Protein AF-A0A7W3U175-F1 (afdb_monomer)

Sequence (214 aa):
MASLITIIVNHGVSSQPIHSLKTFFISPIPLFQTPIVIISFVIYAIFAYAGVENLGGATNSMKNPLRTFPGGLTIGAILTISSYVLMIVMTGFSVNYNQIIAKLSVNLGNVTYVVFHRLGYMLGVSLGLIHQVNLFLGNLFTRLIALAGMLGSIFVLVYTPIKSFIMGSNLDSWLTRITKLNQHGTPSEVLHNCWTKKPMIVRRFFYVKIFFKI

Radius of gyration: 22.58 Å; Cα contacts (8 Å, |Δi|>4): 152; chains: 1; bounding box: 54×47×57 Å

pLDDT: mean 71.42, std 16.04, range [27.09, 93.0]

Secondary structure (DSSP, 8-state):
-HHHHHHHHTTT--SS---STHHHHS-SSGGGGSHHHHHHHHHHHHHHHTTGGGGGGGGGGSSSHHHHHHHHHHHHHHHHHHHHHHHHHHHHHH--HHHHTSSTT--TTTHHHHHHHHHHHHHHHHTT--HHHHHHHHHHHHH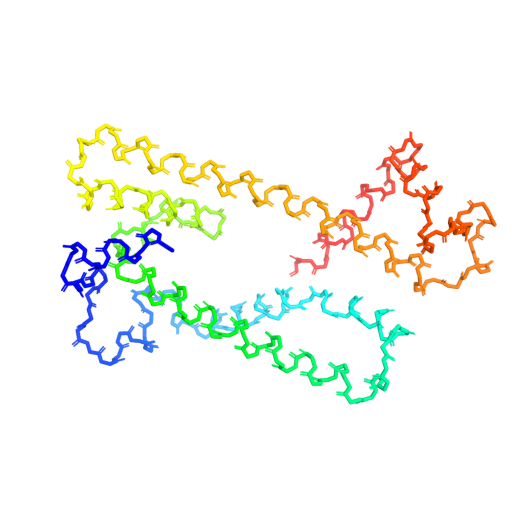HHHHHHHHHHHHHHHHHHHHHHHHHS-GGGS-TTSS---TTS--HHHHHHHHHT-HHHHHHHHHHHHHTT-

Solvent-accessible surface area (backbone atoms only — not comparable to full-atom values): 12195 Å² total; per-residue (Å²): 110,60,42,56,54,32,32,63,61,49,74,66,60,45,52,35,83,79,86,49,79,57,60,80,78,46,71,93,50,73,73,64,71,38,71,70,45,47,53,51,49,52,53,51,54,53,57,72,57,62,68,61,71,68,55,57,74,55,43,84,78,45,81,61,39,91,56,47,49,60,52,51,52,50,53,51,48,53,55,48,54,54,48,50,52,51,50,53,55,42,44,36,38,58,41,33,54,72,85,58,57,67,36,90,91,45,46,94,88,47,40,67,47,54,53,37,22,44,44,27,26,43,34,26,54,55,68,72,49,55,71,69,58,13,53,51,37,6,54,49,42,27,52,54,50,53,50,51,50,54,57,55,47,52,55,54,68,54,50,52,57,54,53,51,51,61,75,70,43,71,66,86,83,46,68,79,78,62,67,52,58,44,100,83,76,41,51,56,62,38,58,52,44,45,70,74,74,38,61,64,56,57,51,50,55,54,49,57,59,53,65,75,71,116

Foldseek 3Di:
DLLVLLCVLVVNAFPADDPDPVPVVDDPAVVCVDPVNVVVVVVVVVVVPPLVVLCVVVLVVDDPSVPCVVVVVVVVVVVVVVVVVVVVVSLRRQDHCVVFQVDPVHDPVCVVLSSQLSSQLSSCVSVVHDNVVSNVRSVVRSVVVVVVVVVVCVCCVPPSVVQCVLVVDDCVVDDVLQNDADPVRHSVSNVVCCVPPPVPVVVVSVVVVVVVVD

Mean predicted aligned error: 13.44 Å

Structure (mmCIF, N/CA/C/O backbone):
data_AF-A0A7W3U175-F1
#
_entry.id   AF-A0A7W3U175-F1
#
loop_
_atom_site.group_PDB
_atom_site.id
_atom_site.type_symbol
_atom_site.label_atom_id
_atom_site.label_alt_id
_atom_site.label_comp_id
_atom_site.label_asym_id
_atom_site.label_entity_id
_atom_site.label_seq_id
_atom_site.pdbx_PDB_ins_code
_atom_site.Cartn_x
_atom_site.Cartn_y
_atom_site.Cartn_z
_atom_site.occupancy
_atom_site.B_iso_or_equiv
_atom_site.auth_seq_id
_atom_site.auth_comp_id
_atom_site.auth_asym_id
_atom_site.auth_atom_id
_atom_site.pdbx_PDB_model_num
ATOM 1 N N . MET A 1 1 ? -4.883 -3.322 -10.423 1.00 58.59 1 MET A N 1
ATOM 2 C CA . MET A 1 1 ? -5.256 -3.668 -11.816 1.00 58.59 1 MET A CA 1
ATOM 3 C C . MET A 1 1 ? -4.161 -3.298 -12.806 1.00 58.59 1 MET A C 1
ATOM 5 O O . MET A 1 1 ? -3.750 -4.174 -13.546 1.00 58.59 1 MET A O 1
ATOM 9 N N . ALA A 1 2 ? -3.621 -2.073 -12.783 1.00 66.25 2 ALA A N 1
ATOM 10 C CA . ALA A 1 2 ? -2.512 -1.701 -13.672 1.00 66.25 2 ALA A CA 1
ATOM 11 C C . ALA A 1 2 ? -1.289 -2.638 -13.569 1.00 66.25 2 ALA A C 1
ATOM 13 O O . ALA A 1 2 ? -0.772 -3.105 -14.575 1.00 66.25 2 ALA A O 1
ATOM 14 N N . SER A 1 3 ? -0.918 -3.008 -12.342 1.00 68.12 3 SER A N 1
ATOM 15 C CA . SER A 1 3 ? 0.132 -3.989 -12.053 1.00 68.12 3 SER A CA 1
ATOM 16 C C . SER A 1 3 ? -0.113 -5.378 -12.654 1.00 68.12 3 SER A C 1
ATOM 18 O O . SER A 1 3 ? 0.834 -6.021 -13.082 1.00 68.12 3 SER A O 1
ATOM 20 N N . LEU A 1 4 ? -1.364 -5.850 -12.721 1.00 69.56 4 LEU A N 1
ATOM 21 C CA . LEU A 1 4 ? -1.704 -7.156 -13.308 1.00 69.56 4 LEU A CA 1
ATOM 22 C C . LEU A 1 4 ? -1.416 -7.180 -14.809 1.00 69.56 4 LEU A C 1
ATOM 24 O O . LEU A 1 4 ? -0.854 -8.146 -15.309 1.00 69.56 4 LEU A O 1
ATOM 28 N N . ILE A 1 5 ? -1.763 -6.098 -15.510 1.00 68.69 5 ILE A N 1
ATOM 29 C CA . ILE A 1 5 ? -1.509 -5.958 -16.948 1.00 68.69 5 ILE A CA 1
ATOM 30 C C . ILE A 1 5 ? 0.002 -5.951 -17.203 1.00 68.69 5 ILE A C 1
ATOM 32 O O . ILE A 1 5 ? 0.486 -6.685 -18.060 1.00 68.69 5 ILE A O 1
ATOM 36 N N . THR A 1 6 ? 0.760 -5.199 -16.401 1.00 67.81 6 THR A N 1
ATOM 37 C CA . THR A 1 6 ? 2.226 -5.169 -16.483 1.00 67.81 6 THR A CA 1
ATOM 38 C C . THR A 1 6 ? 2.855 -6.538 -16.208 1.00 67.81 6 THR A C 1
ATOM 40 O O . THR A 1 6 ? 3.789 -6.921 -16.903 1.00 67.81 6 THR A O 1
ATOM 43 N N . ILE A 1 7 ? 2.328 -7.309 -15.250 1.00 72.94 7 ILE A N 1
ATOM 44 C CA . ILE A 1 7 ? 2.796 -8.673 -14.948 1.00 72.94 7 ILE A CA 1
ATOM 45 C C . ILE A 1 7 ? 2.560 -9.623 -16.128 1.00 72.94 7 ILE A C 1
ATOM 47 O O . ILE A 1 7 ? 3.472 -10.361 -16.495 1.00 72.94 7 ILE A O 1
ATOM 51 N N . ILE A 1 8 ? 1.360 -9.605 -16.717 1.00 70.75 8 ILE A N 1
ATOM 52 C CA . ILE A 1 8 ? 0.995 -10.497 -17.829 1.00 70.75 8 ILE A CA 1
ATOM 53 C C . ILE A 1 8 ? 1.864 -10.204 -19.055 1.00 70.75 8 ILE A C 1
ATOM 55 O O . ILE A 1 8 ? 2.397 -11.129 -19.663 1.00 70.75 8 ILE A O 1
ATOM 59 N N . VAL A 1 9 ? 2.053 -8.924 -19.386 1.00 69.62 9 VAL A N 1
ATOM 60 C CA . VAL A 1 9 ? 2.863 -8.515 -20.542 1.00 69.62 9 VAL A CA 1
ATOM 61 C C . VAL A 1 9 ? 4.352 -8.778 -20.323 1.00 69.62 9 VAL A C 1
ATOM 63 O O . VAL A 1 9 ? 5.033 -9.225 -21.238 1.00 69.62 9 VAL A O 1
ATOM 66 N N . ASN A 1 10 ? 4.870 -8.557 -19.114 1.00 69.94 10 ASN A N 1
ATOM 67 C CA . ASN A 1 10 ? 6.278 -8.823 -18.805 1.00 69.94 10 ASN A CA 1
ATOM 68 C C . ASN A 1 10 ? 6.556 -10.313 -18.523 1.00 69.94 10 ASN A C 1
A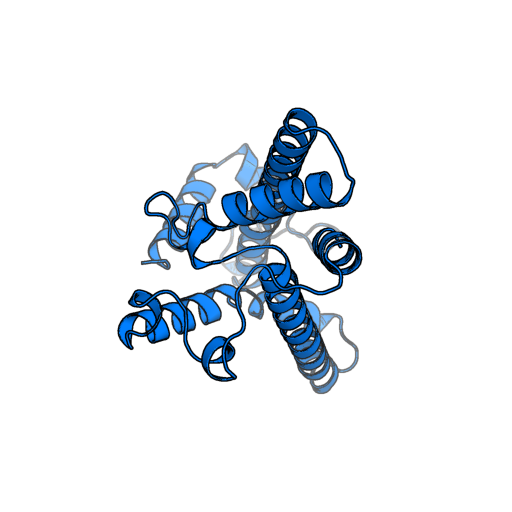TOM 70 O O . ASN A 1 10 ? 7.575 -10.634 -17.914 1.00 69.94 10 ASN A O 1
ATOM 74 N N . HIS A 1 11 ? 5.655 -11.224 -18.918 1.00 67.69 11 HIS A N 1
ATOM 75 C CA . HIS A 1 11 ? 5.767 -12.675 -18.717 1.00 67.69 11 HIS A CA 1
ATOM 76 C C . HIS A 1 11 ? 6.053 -13.093 -17.261 1.00 67.69 11 HIS A C 1
ATOM 78 O O . HIS A 1 11 ? 6.701 -14.105 -17.007 1.00 67.69 11 HIS A O 1
ATOM 84 N N . GLY A 1 12 ? 5.588 -12.310 -16.283 1.00 61.91 12 GLY A N 1
ATOM 85 C CA . GLY A 1 12 ? 5.831 -12.569 -14.863 1.00 61.91 12 GLY A CA 1
ATOM 86 C C . GLY A 1 12 ? 7.230 -12.194 -14.358 1.00 61.91 12 GLY A C 1
ATOM 87 O O . GLY A 1 12 ? 7.556 -12.511 -13.215 1.00 61.91 12 GLY A O 1
ATOM 88 N N . VAL A 1 13 ? 8.060 -11.503 -15.148 1.00 69.62 13 VAL A N 1
ATOM 89 C CA . VAL A 1 13 ? 9.373 -11.028 -14.689 1.00 69.62 13 VAL A CA 1
ATOM 90 C C . VAL A 1 13 ? 9.192 -9.856 -13.723 1.00 69.62 13 VAL A C 1
ATOM 92 O O . VAL A 1 13 ? 8.661 -8.801 -14.075 1.00 69.62 13 VAL A O 1
ATOM 95 N N . SER A 1 14 ? 9.634 -10.044 -12.478 1.00 63.75 14 SER A N 1
ATOM 96 C CA . SER A 1 14 ? 9.565 -9.014 -11.441 1.00 63.75 14 SER A CA 1
ATOM 97 C C . SER A 1 14 ? 10.573 -7.893 -11.698 1.00 63.75 14 SER A C 1
ATOM 99 O O . SER A 1 14 ? 11.770 -8.140 -11.837 1.00 63.75 14 SER A O 1
ATOM 101 N N . SER A 1 15 ? 10.099 -6.643 -11.695 1.00 70.38 15 SER A N 1
ATOM 102 C CA . SER A 1 15 ? 10.959 -5.452 -11.779 1.00 70.38 15 SER A CA 1
ATOM 103 C C . SER A 1 15 ? 11.882 -5.312 -10.565 1.00 70.38 15 SER A C 1
ATOM 105 O O . SER A 1 15 ? 12.981 -4.761 -10.677 1.00 70.38 15 SER A O 1
ATOM 107 N N . GLN A 1 16 ? 11.448 -5.796 -9.397 1.00 69.44 16 GLN A N 1
ATOM 108 C CA . GLN A 1 16 ? 12.310 -5.973 -8.236 1.00 69.44 16 GLN A CA 1
ATOM 109 C C . GLN A 1 16 ? 13.047 -7.318 -8.354 1.00 69.44 16 GLN A C 1
ATOM 111 O O . GLN A 1 16 ? 12.381 -8.354 -8.423 1.00 69.44 16 GLN A O 1
ATOM 116 N N . PRO A 1 17 ? 14.391 -7.343 -8.347 1.00 69.31 17 PRO A N 1
ATOM 117 C CA . PRO A 1 17 ? 15.134 -8.588 -8.479 1.00 69.31 17 PRO A CA 1
ATOM 118 C C . PRO A 1 17 ? 14.967 -9.462 -7.226 1.00 69.31 17 PRO A C 1
ATOM 120 O O . PRO A 1 17 ? 15.315 -9.055 -6.115 1.00 69.31 17 PRO A O 1
ATOM 123 N N . ILE A 1 18 ? 14.425 -10.669 -7.409 1.00 67.12 18 ILE A N 1
ATOM 124 C CA . ILE A 1 18 ? 14.214 -11.662 -6.347 1.00 67.12 18 ILE A CA 1
ATOM 125 C C . ILE A 1 18 ? 15.381 -12.653 -6.403 1.00 67.12 18 ILE A C 1
ATOM 127 O O . ILE A 1 18 ? 15.353 -13.613 -7.166 1.00 67.12 18 ILE A O 1
ATOM 131 N N . HIS A 1 19 ? 16.437 -12.398 -5.628 1.00 65.25 19 HIS A N 1
ATOM 132 C CA . HIS A 1 19 ? 17.640 -13.244 -5.626 1.00 65.25 19 HIS A CA 1
ATOM 133 C C . HIS A 1 19 ? 17.596 -14.364 -4.574 1.00 65.25 19 HIS A C 1
ATOM 135 O O . HIS A 1 19 ? 18.320 -15.348 -4.692 1.00 65.25 19 HIS A O 1
ATOM 141 N N . SER A 1 20 ? 16.802 -14.222 -3.507 1.00 64.75 20 SER A N 1
ATOM 142 C CA . SER A 1 20 ? 16.721 -15.190 -2.400 1.00 64.75 20 SER A CA 1
ATOM 143 C C . SER A 1 20 ? 15.460 -14.977 -1.560 1.00 64.75 20 SER A C 1
ATOM 145 O O . SER A 1 20 ? 14.906 -13.881 -1.551 1.00 64.75 20 SER A O 1
ATOM 147 N N . LEU A 1 21 ? 15.065 -15.968 -0.746 1.00 65.69 21 LEU A N 1
ATOM 148 C CA . LEU A 1 21 ? 13.998 -15.801 0.262 1.00 65.69 21 LEU A CA 1
ATOM 149 C C . LEU A 1 21 ? 14.267 -14.626 1.224 1.00 65.69 21 LEU A C 1
ATOM 151 O O . LEU A 1 21 ? 13.339 -13.995 1.721 1.00 65.69 21 LEU A O 1
ATOM 155 N N . LYS A 1 22 ? 15.542 -14.267 1.418 1.00 65.06 22 LYS A N 1
ATOM 156 C CA . LYS A 1 22 ? 15.965 -13.078 2.171 1.00 65.06 22 LYS A CA 1
ATOM 157 C C . LYS A 1 22 ? 15.412 -11.767 1.605 1.00 65.06 22 LYS A C 1
ATOM 159 O O . LYS A 1 22 ? 15.196 -10.845 2.377 1.00 65.06 22 LYS A O 1
ATOM 164 N N . THR A 1 23 ? 15.121 -11.682 0.307 1.00 66.81 23 THR A N 1
ATOM 165 C CA . THR A 1 23 ? 14.542 -10.485 -0.327 1.00 66.81 23 THR A CA 1
ATOM 166 C C . THR A 1 23 ? 13.137 -10.160 0.198 1.00 66.81 23 THR A C 1
ATOM 168 O O . THR A 1 23 ? 12.712 -9.013 0.114 1.00 66.81 23 THR A O 1
ATOM 171 N N . PHE A 1 24 ? 12.430 -11.134 0.782 1.00 69.38 24 PHE A N 1
ATOM 172 C CA . PHE A 1 24 ? 11.115 -10.914 1.395 1.00 69.38 24 PHE A CA 1
ATOM 173 C C . PHE A 1 24 ? 11.192 -10.448 2.853 1.00 69.38 24 PHE A C 1
ATOM 175 O O . PHE A 1 24 ? 10.264 -9.806 3.334 1.00 69.38 24 PHE A O 1
ATOM 182 N N . PHE A 1 25 ? 12.290 -10.749 3.550 1.00 71.06 25 PHE A N 1
ATOM 183 C CA . PHE A 1 25 ? 12.450 -10.451 4.979 1.00 71.06 25 PHE A CA 1
ATOM 184 C C . PHE A 1 25 ? 13.441 -9.318 5.261 1.00 71.06 25 PHE A C 1
ATOM 186 O O . PHE A 1 25 ? 13.436 -8.754 6.351 1.00 71.06 25 PHE A O 1
ATOM 193 N N . ILE A 1 26 ? 14.289 -8.970 4.292 1.00 70.69 26 ILE A N 1
ATOM 194 C CA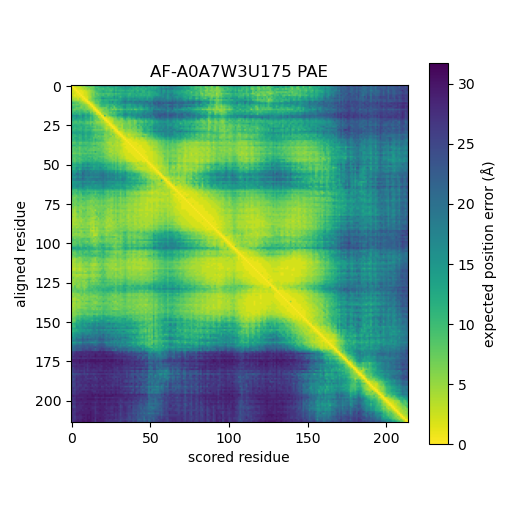 . ILE A 1 26 ? 15.315 -7.940 4.427 1.00 70.69 26 ILE A CA 1
ATOM 195 C C . ILE A 1 26 ? 14.989 -6.803 3.467 1.00 70.69 26 ILE A C 1
ATOM 197 O O . ILE A 1 26 ? 14.976 -6.981 2.248 1.00 70.69 26 ILE A O 1
ATOM 201 N N . SER A 1 27 ? 14.751 -5.617 4.030 1.00 68.75 27 SER A N 1
ATOM 202 C CA . SER A 1 27 ? 14.531 -4.413 3.234 1.00 68.75 27 SER A CA 1
ATOM 203 C C . SER A 1 27 ? 15.775 -4.090 2.392 1.00 68.75 27 SER A C 1
ATOM 205 O O . SER A 1 27 ? 16.880 -4.084 2.944 1.00 68.75 27 SER A O 1
ATOM 207 N N . PRO A 1 28 ? 15.620 -3.754 1.095 1.00 66.94 28 PRO A N 1
ATOM 208 C CA . PRO A 1 28 ? 16.717 -3.283 0.245 1.00 66.94 28 PRO A CA 1
ATOM 209 C C . PRO A 1 28 ? 17.345 -1.968 0.725 1.00 66.94 28 PRO A C 1
ATOM 211 O O . PRO A 1 28 ? 18.455 -1.633 0.324 1.00 66.94 28 PRO A O 1
ATOM 214 N N . ILE A 1 29 ? 16.632 -1.211 1.564 1.00 69.38 29 ILE A N 1
ATOM 215 C CA . ILE A 1 29 ? 17.066 0.092 2.061 1.00 69.38 29 ILE A CA 1
ATOM 216 C C . ILE A 1 29 ? 17.643 -0.091 3.479 1.00 69.38 29 ILE A C 1
ATOM 218 O O . ILE A 1 29 ? 16.875 -0.396 4.400 1.00 69.38 29 ILE A O 1
ATOM 222 N N . PRO A 1 30 ? 18.955 0.148 3.695 1.00 69.81 30 PRO A N 1
ATOM 223 C CA . PRO A 1 30 ? 19.628 -0.099 4.978 1.00 69.81 30 PRO A CA 1
ATOM 224 C C . PRO A 1 30 ? 19.009 0.649 6.165 1.00 69.81 30 PRO A C 1
ATOM 226 O O . PRO A 1 30 ? 18.984 0.143 7.283 1.00 69.81 30 PRO A O 1
ATOM 229 N N . LEU A 1 31 ? 18.447 1.838 5.919 1.00 71.56 31 LEU A N 1
ATOM 230 C CA . LEU A 1 31 ? 17.808 2.669 6.942 1.00 71.56 31 LEU A CA 1
ATOM 231 C C . LEU A 1 31 ? 16.658 1.941 7.667 1.00 71.56 31 LEU A C 1
ATOM 233 O O . LEU A 1 31 ? 16.481 2.106 8.872 1.00 71.56 31 LEU A O 1
ATOM 237 N N . PHE A 1 32 ? 15.920 1.083 6.955 1.00 72.81 32 PHE A N 1
ATOM 238 C CA . PHE A 1 32 ? 14.780 0.336 7.500 1.00 72.81 32 PHE A CA 1
ATOM 239 C C . PHE A 1 32 ? 15.174 -0.929 8.274 1.00 72.81 32 PHE A C 1
ATOM 241 O O . PHE A 1 32 ? 14.299 -1.637 8.761 1.00 72.81 32 PHE A O 1
ATOM 248 N N . GLN A 1 33 ? 16.470 -1.224 8.393 1.00 77.88 33 GLN A N 1
ATOM 249 C CA . GLN A 1 33 ? 16.972 -2.371 9.157 1.00 77.88 33 GLN A CA 1
ATOM 250 C C . GLN A 1 33 ? 17.330 -1.997 10.603 1.00 77.88 33 GLN A C 1
ATOM 252 O O . GLN A 1 33 ? 17.628 -2.866 11.419 1.00 77.88 33 GLN A O 1
ATOM 257 N N . THR A 1 34 ? 17.305 -0.703 10.936 1.00 84.31 34 THR A N 1
ATOM 258 C CA . THR A 1 34 ? 17.635 -0.232 12.281 1.00 84.31 34 THR A CA 1
ATOM 259 C C . THR A 1 34 ? 16.457 -0.446 13.245 1.00 84.31 34 THR A C 1
ATOM 261 O O . THR A 1 34 ? 15.311 -0.157 12.883 1.00 84.31 34 THR A O 1
ATOM 264 N N . PRO A 1 35 ? 16.698 -0.890 14.495 1.00 83.44 35 PRO A N 1
ATOM 265 C CA . PRO A 1 35 ? 15.631 -1.119 15.474 1.00 83.44 35 PRO A CA 1
ATOM 266 C C . PRO A 1 35 ? 14.753 0.114 15.718 1.00 83.44 35 PRO A C 1
ATOM 268 O O . PRO A 1 35 ? 13.539 -0.002 15.865 1.00 83.44 35 PRO A O 1
ATOM 271 N N . ILE A 1 36 ? 15.355 1.308 15.693 1.00 86.25 36 ILE A N 1
ATOM 272 C CA . ILE A 1 36 ? 14.650 2.578 15.893 1.00 86.25 36 ILE A CA 1
ATOM 273 C C . ILE A 1 36 ? 13.609 2.841 14.791 1.00 86.25 36 ILE A C 1
ATOM 275 O O . ILE A 1 36 ? 12.491 3.272 15.080 1.00 86.25 36 ILE A O 1
ATOM 279 N N . VAL A 1 37 ? 13.933 2.529 13.530 1.00 82.56 37 VAL A N 1
ATOM 280 C CA . VAL A 1 37 ? 13.019 2.713 12.393 1.00 82.56 37 VAL A CA 1
ATOM 281 C C . VAL A 1 37 ? 11.921 1.654 12.403 1.00 82.56 37 VAL A C 1
ATOM 283 O O . VAL A 1 37 ? 10.775 1.977 12.102 1.00 82.56 37 VAL A O 1
ATOM 286 N N . ILE A 1 38 ? 12.228 0.421 12.818 1.00 84.00 38 ILE A N 1
ATOM 287 C CA . ILE A 1 38 ? 11.222 -0.638 12.988 1.00 84.00 38 ILE A CA 1
ATOM 288 C C . ILE A 1 38 ? 10.194 -0.231 14.052 1.00 84.00 38 ILE A C 1
ATOM 290 O O . ILE A 1 38 ? 8.993 -0.301 13.799 1.00 84.00 38 ILE A O 1
ATOM 294 N N . ILE A 1 39 ? 10.643 0.266 15.209 1.00 87.62 39 ILE A N 1
ATOM 295 C CA . ILE A 1 39 ? 9.749 0.765 16.267 1.00 87.62 39 ILE A CA 1
ATOM 296 C C . ILE A 1 39 ? 8.910 1.945 15.756 1.00 87.62 39 ILE A C 1
ATOM 298 O O . ILE A 1 39 ? 7.694 1.967 15.940 1.00 87.62 39 ILE A O 1
ATOM 302 N N . SER A 1 40 ? 9.534 2.892 15.051 1.00 84.00 40 SER A N 1
ATOM 303 C CA . SER A 1 40 ? 8.833 4.040 14.458 1.00 84.00 40 SER A CA 1
ATOM 304 C C . SER A 1 40 ? 7.755 3.605 13.458 1.00 84.00 40 SER A C 1
ATOM 306 O O . SER A 1 40 ? 6.663 4.172 13.428 1.00 84.00 40 SER A O 1
ATOM 308 N N . PHE A 1 41 ? 8.030 2.566 12.665 1.00 82.44 41 PHE A N 1
ATOM 309 C CA . PHE A 1 41 ? 7.063 1.986 11.738 1.00 82.44 41 PHE A CA 1
ATOM 310 C C . PHE A 1 41 ? 5.886 1.324 12.464 1.00 82.44 41 PHE A C 1
ATOM 312 O O . PHE A 1 41 ? 4.742 1.516 12.058 1.00 82.44 41 PHE A O 1
ATOM 319 N N . VAL A 1 42 ? 6.134 0.592 13.557 1.00 85.44 42 VAL A N 1
ATOM 320 C CA . VAL A 1 42 ? 5.065 -0.002 14.380 1.00 85.44 42 VAL A CA 1
ATOM 321 C C . VAL A 1 42 ? 4.160 1.083 14.965 1.00 85.44 42 VAL A C 1
ATOM 323 O O . VAL A 1 42 ? 2.940 0.975 14.868 1.00 85.44 42 VAL A O 1
ATOM 326 N N . ILE A 1 43 ? 4.737 2.160 15.504 1.00 86.56 43 ILE A N 1
ATOM 327 C CA . ILE A 1 43 ? 3.976 3.307 16.026 1.00 86.56 43 ILE A CA 1
ATOM 328 C C . ILE A 1 43 ? 3.124 3.935 14.917 1.00 86.56 43 ILE A C 1
ATOM 330 O O . ILE A 1 43 ? 1.928 4.169 15.102 1.00 86.56 43 ILE A O 1
ATOM 334 N N . TYR A 1 44 ? 3.711 4.156 13.738 1.00 80.62 44 TYR A N 1
ATOM 335 C CA . TYR A 1 44 ? 2.980 4.655 12.575 1.00 80.62 44 TYR A CA 1
ATOM 336 C C . TYR A 1 44 ? 1.812 3.736 12.185 1.00 80.62 44 TYR A C 1
ATOM 338 O O . TYR A 1 44 ? 0.708 4.222 11.937 1.00 80.62 44 TYR A O 1
ATOM 346 N N . ALA A 1 45 ? 2.027 2.418 12.171 1.00 80.75 45 ALA A N 1
ATOM 347 C CA . ALA A 1 45 ? 0.986 1.443 11.866 1.00 80.75 45 ALA A CA 1
ATOM 348 C C . ALA A 1 45 ? -0.159 1.497 12.889 1.00 80.75 45 ALA A C 1
ATOM 350 O O . ALA A 1 45 ? -1.318 1.524 12.486 1.00 80.75 45 ALA A O 1
ATOM 351 N N . ILE A 1 46 ? 0.138 1.596 14.189 1.00 83.88 46 ILE A N 1
ATOM 352 C CA . ILE A 1 46 ? -0.879 1.752 15.244 1.00 83.88 46 ILE A CA 1
ATOM 353 C C . ILE A 1 46 ? -1.714 3.016 15.003 1.00 83.88 46 ILE A C 1
ATOM 355 O O . ILE A 1 46 ? -2.943 2.952 15.008 1.00 83.88 46 ILE A O 1
ATOM 359 N N . PHE A 1 47 ? -1.071 4.152 14.717 1.00 80.44 47 PHE A N 1
ATOM 360 C CA . PHE A 1 47 ? -1.781 5.397 14.414 1.00 80.44 47 PHE A CA 1
ATOM 361 C C . PHE A 1 47 ? -2.624 5.327 13.138 1.00 80.44 47 PHE A C 1
ATOM 363 O O . PHE A 1 47 ? -3.636 6.016 13.052 1.00 80.44 47 PHE A O 1
ATOM 370 N N . ALA A 1 48 ? -2.248 4.507 12.155 1.00 77.19 48 ALA A N 1
ATOM 371 C CA . ALA A 1 48 ? -3.063 4.300 10.961 1.00 77.19 48 ALA A CA 1
ATOM 372 C C . ALA A 1 48 ? -4.384 3.567 11.268 1.00 77.19 48 ALA A C 1
ATOM 374 O O . ALA A 1 48 ? -5.368 3.777 10.561 1.00 77.19 48 ALA A O 1
ATOM 375 N N . TYR A 1 49 ? -4.420 2.755 12.331 1.00 76.12 49 TYR A N 1
ATOM 376 C CA . TYR A 1 49 ? -5.640 2.116 12.835 1.00 76.12 49 TYR A CA 1
ATOM 377 C C . TYR A 1 49 ? -6.363 2.945 13.909 1.00 76.12 49 TYR A C 1
ATOM 379 O O . TYR A 1 49 ? -7.470 2.582 14.305 1.00 76.12 49 TYR A O 1
ATOM 387 N N . ALA A 1 50 ? -5.800 4.074 14.352 1.00 71.25 50 ALA A N 1
ATOM 388 C CA . ALA A 1 50 ? -6.509 5.010 15.219 1.00 71.25 50 ALA A CA 1
ATOM 389 C C . ALA A 1 50 ? -7.704 5.611 14.459 1.00 71.25 50 ALA A C 1
ATOM 391 O O . ALA A 1 50 ? -7.561 6.174 13.372 1.00 71.25 50 ALA A O 1
ATOM 392 N N . GLY A 1 51 ? -8.900 5.476 15.014 1.00 69.56 51 GLY A N 1
ATOM 393 C CA . GLY A 1 51 ? -10.164 5.848 14.388 1.00 69.56 51 GLY A CA 1
ATOM 394 C C . GLY A 1 51 ? -11.163 4.695 14.295 1.00 69.56 51 GLY A C 1
ATOM 395 O O . GLY A 1 51 ? -12.352 4.960 14.094 1.00 69.56 51 GLY A O 1
ATOM 396 N N . VAL A 1 52 ? -10.724 3.441 14.470 1.00 75.12 52 VAL A N 1
ATOM 397 C CA . VAL A 1 52 ? -11.630 2.277 14.543 1.00 75.12 52 VAL A CA 1
ATOM 398 C C . VAL A 1 52 ? -12.537 2.329 15.773 1.00 75.12 52 VAL A C 1
ATOM 400 O O . VAL A 1 52 ? -13.620 1.750 15.750 1.00 75.12 52 VAL A O 1
ATOM 403 N N . GLU A 1 53 ? -12.172 3.090 16.808 1.00 73.31 53 GLU A N 1
ATOM 404 C CA . GLU A 1 53 ? -13.019 3.357 17.974 1.00 73.31 53 GLU A CA 1
ATOM 405 C C . GLU A 1 53 ? -14.353 4.019 17.599 1.00 73.31 53 GLU A C 1
ATOM 407 O O . GLU A 1 53 ? -15.377 3.773 18.237 1.00 73.31 53 GLU A O 1
ATOM 412 N N . ASN A 1 54 ? -14.389 4.771 16.494 1.00 68.44 54 ASN A N 1
ATOM 413 C CA . ASN A 1 54 ? -15.608 5.425 16.013 1.00 68.44 54 ASN A CA 1
ATOM 414 C C . ASN A 1 54 ? -16.650 4.420 15.488 1.00 68.44 54 ASN A C 1
ATOM 416 O O . ASN A 1 54 ? -17.823 4.768 15.333 1.00 68.44 54 ASN A O 1
ATOM 420 N N . LEU A 1 55 ? -16.252 3.166 15.241 1.00 71.38 55 LEU A N 1
ATOM 421 C CA . LEU A 1 55 ? -17.163 2.079 14.878 1.00 71.38 55 LEU A CA 1
ATOM 422 C C . LEU A 1 55 ? -17.995 1.599 16.076 1.00 71.38 55 LEU A C 1
ATOM 424 O O . LEU A 1 55 ? -19.051 1.001 15.875 1.00 71.38 55 LEU A O 1
ATOM 428 N N . GLY A 1 56 ? -17.581 1.908 17.312 1.00 69.12 56 GLY A N 1
ATOM 429 C CA . GLY A 1 56 ? -18.321 1.565 18.527 1.00 69.12 56 GLY A CA 1
ATOM 430 C C . GLY A 1 56 ? -19.736 2.151 18.544 1.00 69.12 56 GLY A C 1
ATOM 431 O O . GLY A 1 56 ? -20.677 1.467 18.933 1.00 69.12 56 GLY A O 1
ATOM 432 N N . GLY A 1 57 ? -19.936 3.361 18.011 1.00 66.56 57 GLY A N 1
ATOM 433 C CA . GLY A 1 57 ? -21.264 3.983 17.916 1.00 66.56 57 GLY A CA 1
ATOM 434 C C . GLY A 1 57 ? -22.233 3.264 16.966 1.00 66.56 57 GLY A C 1
ATOM 435 O O . GLY A 1 57 ? -23.445 3.405 17.103 1.00 66.56 57 GLY A O 1
ATOM 436 N N . ALA A 1 58 ? -21.720 2.461 16.025 1.00 67.94 58 ALA A N 1
ATOM 437 C CA . ALA A 1 58 ? -22.541 1.659 15.118 1.00 67.94 58 ALA A CA 1
ATOM 438 C C . ALA A 1 58 ? -23.060 0.364 15.771 1.00 67.94 58 ALA A C 1
ATOM 440 O O . ALA A 1 58 ? -23.971 -0.265 15.232 1.00 67.94 58 ALA A O 1
ATOM 441 N N . THR A 1 59 ? -22.527 -0.031 16.936 1.00 74.94 59 THR A N 1
ATOM 442 C CA . THR A 1 59 ? -22.975 -1.238 17.658 1.00 74.94 59 THR A CA 1
ATOM 443 C C . THR A 1 59 ? -24.423 -1.140 18.135 1.00 74.94 59 THR A C 1
ATOM 445 O O . THR A 1 59 ? -25.115 -2.156 18.162 1.00 74.94 59 THR A O 1
ATOM 448 N N . ASN A 1 60 ? -24.913 0.078 18.399 1.00 70.44 60 ASN A N 1
ATOM 449 C CA . ASN A 1 60 ? -26.296 0.353 18.803 1.00 70.44 60 ASN A CA 1
ATOM 450 C C . ASN A 1 60 ? -27.340 -0.082 17.760 1.00 70.44 60 ASN A C 1
ATOM 452 O O . ASN A 1 60 ? -28.507 -0.250 18.095 1.00 70.44 60 ASN A O 1
ATOM 456 N N . SER A 1 61 ? -26.938 -0.269 16.499 1.00 75.25 61 SER A N 1
ATOM 457 C CA . SER A 1 61 ? -27.823 -0.691 15.406 1.00 75.25 61 SER A CA 1
ATOM 458 C C . SER A 1 61 ? -27.609 -2.151 14.980 1.00 75.25 61 SER A C 1
ATOM 460 O O . SER A 1 61 ? -28.208 -2.596 14.003 1.00 75.25 61 SER A O 1
ATOM 462 N N . MET A 1 62 ? -26.754 -2.912 15.676 1.00 83.00 62 MET A N 1
ATOM 463 C CA . MET A 1 62 ? -26.422 -4.295 15.318 1.00 83.00 62 MET A CA 1
ATOM 464 C C . MET A 1 62 ? -27.310 -5.312 16.040 1.00 83.00 62 MET A C 1
ATOM 466 O O . MET A 1 62 ? -27.581 -5.204 17.233 1.00 83.00 62 MET A O 1
ATOM 470 N N . LYS A 1 63 ? -27.677 -6.390 15.340 1.00 75.25 63 LYS A N 1
ATOM 471 C CA . LYS A 1 63 ? -28.272 -7.577 15.967 1.00 75.25 63 LYS A CA 1
ATOM 472 C C . LYS A 1 63 ? -27.166 -8.355 16.695 1.00 75.25 63 LYS A C 1
ATOM 474 O O . LYS A 1 63 ? -26.213 -8.799 16.056 1.00 75.25 63 LYS A O 1
ATOM 479 N N . ASN A 1 64 ? -27.286 -8.520 18.016 1.00 84.62 64 ASN A N 1
ATOM 480 C CA . ASN A 1 64 ? -26.306 -9.186 18.894 1.00 84.62 64 ASN A CA 1
ATOM 481 C C . ASN A 1 64 ? -24.881 -8.586 18.826 1.00 84.62 64 ASN A C 1
ATOM 483 O O . ASN A 1 64 ? -23.948 -9.251 18.361 1.00 84.62 64 ASN A O 1
ATOM 487 N N . PRO A 1 65 ? -24.679 -7.349 19.318 1.00 81.62 65 PRO A N 1
ATOM 488 C CA . PRO A 1 65 ? -23.409 -6.629 19.196 1.00 81.62 65 PRO A CA 1
ATOM 489 C C . PRO A 1 65 ? -22.220 -7.382 19.810 1.00 81.62 65 PRO A C 1
ATOM 491 O O . PRO A 1 65 ? -21.142 -7.369 19.227 1.00 81.62 65 PRO A O 1
ATOM 494 N N . LEU A 1 66 ? -22.424 -8.128 20.905 1.00 81.88 66 LEU A N 1
ATOM 495 C CA . LEU A 1 66 ? -21.369 -8.900 21.583 1.00 81.88 66 LEU A CA 1
ATOM 496 C C . LEU A 1 66 ? -20.673 -9.940 20.689 1.00 81.88 66 LEU A C 1
ATOM 498 O O . LEU A 1 66 ? -19.516 -10.267 20.929 1.00 81.88 66 LEU A O 1
ATOM 502 N N . ARG A 1 67 ? -21.355 -10.462 19.662 1.00 85.38 67 ARG A N 1
ATOM 503 C CA . ARG A 1 67 ? -20.788 -11.454 18.732 1.00 85.38 67 ARG A CA 1
ATOM 504 C C . ARG A 1 67 ? -20.526 -10.861 17.351 1.00 85.38 67 ARG A C 1
ATOM 506 O O . ARG A 1 67 ? -19.496 -11.143 16.744 1.00 85.38 67 ARG A O 1
ATOM 513 N N . THR A 1 68 ? -21.444 -10.030 16.864 1.00 86.25 68 THR A N 1
ATOM 514 C CA . THR A 1 68 ? -21.393 -9.468 15.508 1.00 86.25 68 THR A CA 1
ATOM 515 C C . THR A 1 68 ? -20.300 -8.411 15.365 1.00 86.25 68 THR A C 1
ATOM 517 O O . THR A 1 68 ? -19.629 -8.369 14.338 1.00 86.25 68 THR A O 1
ATOM 520 N N . PHE A 1 69 ? -20.066 -7.598 16.399 1.00 85.50 69 PHE A N 1
ATOM 521 C CA . PHE A 1 69 ? -19.037 -6.561 16.370 1.00 85.50 69 PHE A CA 1
ATOM 522 C C . PHE A 1 69 ? -17.610 -7.132 16.300 1.00 85.50 69 PHE A C 1
ATOM 524 O O . PHE A 1 69 ? -16.918 -6.831 15.324 1.00 85.50 69 PHE A O 1
ATOM 531 N N . PRO A 1 70 ? -17.157 -8.000 17.235 1.00 85.12 70 PRO A N 1
ATOM 532 C CA . PRO A 1 70 ? -15.819 -8.582 17.139 1.00 85.12 70 PRO A CA 1
ATOM 533 C C . PRO A 1 70 ? -15.658 -9.449 15.885 1.00 85.12 70 PRO A C 1
ATOM 535 O O . PRO A 1 70 ? -14.632 -9.352 15.219 1.00 85.12 70 PRO A O 1
ATOM 538 N N . GLY A 1 71 ? -16.681 -10.221 15.494 1.00 86.44 71 GLY A N 1
ATOM 539 C CA . GLY A 1 71 ? -16.636 -11.020 14.265 1.00 86.44 71 GLY A CA 1
ATOM 540 C C . GLY A 1 71 ? -16.457 -10.169 13.002 1.00 86.44 71 GLY A C 1
ATOM 541 O O . GLY A 1 71 ? -15.626 -10.489 12.153 1.00 86.44 71 GLY A O 1
ATOM 542 N N . GLY A 1 72 ? -17.181 -9.050 12.899 1.00 86.31 72 GLY A N 1
ATOM 543 C CA . GLY A 1 72 ? -17.039 -8.101 11.794 1.00 86.31 72 GLY A CA 1
ATOM 544 C C . GLY A 1 72 ? -15.658 -7.444 11.750 1.00 86.31 72 GLY A C 1
ATOM 545 O O . GLY A 1 72 ? -15.063 -7.348 10.676 1.00 86.31 72 GLY A O 1
ATOM 546 N N . LEU A 1 73 ? -15.113 -7.061 12.909 1.00 87.56 73 LEU A N 1
ATOM 547 C CA . LEU A 1 73 ? -13.754 -6.520 13.010 1.00 87.56 73 LEU A CA 1
ATOM 548 C C . LEU A 1 73 ? -12.699 -7.539 12.565 1.00 87.56 73 LEU A C 1
ATOM 550 O O . LEU A 1 73 ? -11.802 -7.182 11.805 1.00 87.56 73 LEU A O 1
ATOM 554 N N . THR A 1 74 ? -12.816 -8.805 12.974 1.00 87.75 74 THR A N 1
ATOM 555 C CA . THR A 1 74 ? -11.886 -9.867 12.560 1.00 87.75 74 THR A CA 1
ATOM 556 C C . THR A 1 74 ? -11.925 -10.100 11.051 1.00 87.75 74 THR A C 1
ATOM 558 O O . THR A 1 74 ? -10.874 -10.140 10.414 1.00 87.75 74 THR A O 1
ATOM 561 N N . ILE A 1 75 ? -13.117 -10.204 10.454 1.00 89.62 75 ILE A N 1
ATOM 562 C CA . ILE A 1 75 ? -13.262 -10.379 9.000 1.00 89.62 75 ILE A CA 1
ATOM 563 C C . ILE A 1 75 ? -12.675 -9.170 8.258 1.00 89.62 75 ILE A C 1
ATOM 565 O O . ILE A 1 75 ? -11.909 -9.338 7.308 1.00 89.62 75 ILE A O 1
ATOM 569 N N . GLY A 1 76 ? -12.978 -7.954 8.724 1.00 87.94 76 GLY A N 1
ATOM 570 C CA . GLY A 1 76 ? -12.429 -6.721 8.164 1.00 87.94 76 GLY A CA 1
ATOM 571 C C . GLY A 1 76 ? -10.902 -6.667 8.245 1.00 87.94 76 GLY A C 1
ATOM 572 O O . GLY A 1 76 ? -10.247 -6.316 7.261 1.00 87.94 76 GLY A O 1
ATOM 573 N N . ALA A 1 77 ? -10.320 -7.079 9.373 1.00 87.81 77 ALA A N 1
ATOM 574 C CA . ALA A 1 77 ? -8.874 -7.155 9.551 1.00 87.81 77 ALA A CA 1
ATOM 575 C C . ALA A 1 77 ? -8.234 -8.154 8.575 1.00 87.81 77 ALA A C 1
ATOM 577 O O . ALA A 1 77 ? -7.275 -7.804 7.888 1.00 87.81 77 ALA A O 1
ATOM 578 N N . ILE A 1 78 ? -8.792 -9.362 8.442 1.00 91.94 78 ILE A N 1
ATOM 579 C CA . ILE A 1 78 ? -8.286 -10.398 7.525 1.00 91.94 78 ILE A CA 1
ATOM 580 C C . ILE A 1 78 ? -8.327 -9.916 6.070 1.00 91.94 78 ILE A C 1
ATOM 582 O O . ILE A 1 78 ? -7.338 -10.049 5.344 1.00 91.94 78 ILE A O 1
ATOM 586 N N . LEU A 1 79 ? -9.444 -9.323 5.640 1.00 92.12 79 LEU A N 1
ATOM 587 C CA . LEU A 1 79 ? -9.583 -8.772 4.289 1.00 92.12 79 LEU A CA 1
ATOM 588 C C . LEU A 1 79 ? -8.588 -7.634 4.033 1.00 92.12 79 LEU A C 1
ATOM 590 O O . LEU A 1 79 ? -7.986 -7.566 2.959 1.00 92.12 79 LEU A O 1
ATOM 594 N N . THR A 1 80 ? -8.373 -6.773 5.027 1.00 87.25 80 THR A N 1
ATOM 595 C CA . THR A 1 80 ? -7.424 -5.659 4.938 1.00 87.25 80 THR A CA 1
ATOM 596 C C . THR A 1 80 ? -5.991 -6.170 4.809 1.00 87.25 80 THR A C 1
ATOM 598 O O . THR A 1 80 ? -5.290 -5.780 3.877 1.00 87.25 80 THR A O 1
ATOM 601 N N . ILE A 1 81 ? -5.569 -7.101 5.672 1.00 88.38 81 ILE A N 1
ATOM 602 C CA . ILE A 1 81 ? -4.232 -7.716 5.626 1.00 88.38 81 ILE A CA 1
ATOM 603 C C . ILE A 1 81 ? -4.002 -8.396 4.273 1.00 88.38 81 ILE A C 1
ATOM 605 O O . ILE A 1 81 ? -2.985 -8.152 3.624 1.00 88.38 81 ILE A O 1
ATOM 609 N N . SER A 1 82 ? -4.971 -9.188 3.808 1.00 88.50 82 SER A N 1
ATOM 610 C CA . SER A 1 82 ? -4.886 -9.892 2.522 1.00 88.50 82 SER A CA 1
ATOM 611 C C . SER A 1 82 ? -4.729 -8.916 1.351 1.00 88.50 82 SER A C 1
ATOM 613 O O . SER A 1 82 ? -3.894 -9.118 0.469 1.00 88.50 82 SER A O 1
ATOM 615 N N . SER A 1 83 ? -5.484 -7.814 1.375 1.00 88.56 83 SER A N 1
ATOM 616 C CA . SER A 1 83 ? -5.411 -6.760 0.358 1.00 88.56 83 SER A CA 1
ATOM 617 C C . SER A 1 83 ? -4.064 -6.033 0.374 1.00 88.56 83 SER A C 1
ATOM 619 O O . SER A 1 83 ? -3.501 -5.770 -0.689 1.00 88.56 83 SER A O 1
ATOM 621 N N . TYR A 1 84 ? -3.510 -5.748 1.558 1.00 86.00 84 TYR A N 1
ATOM 622 C CA . TYR A 1 84 ? -2.182 -5.141 1.696 1.00 86.00 84 TYR A CA 1
ATOM 623 C C . TYR A 1 84 ? -1.078 -6.043 1.148 1.00 86.00 84 TYR A C 1
ATOM 625 O O . TYR A 1 84 ? -0.235 -5.573 0.385 1.00 86.00 84 TYR A O 1
ATOM 633 N N . VAL A 1 85 ? -1.098 -7.335 1.487 1.00 86.12 85 VAL A N 1
ATOM 634 C CA . VAL A 1 85 ? -0.124 -8.310 0.973 1.00 86.12 85 VAL A CA 1
ATOM 635 C C . VAL A 1 85 ? -0.191 -8.371 -0.552 1.00 86.12 85 VAL A C 1
ATOM 637 O O . VAL A 1 85 ? 0.835 -8.236 -1.220 1.00 86.12 85 VAL A O 1
ATOM 640 N N . LEU A 1 86 ? -1.399 -8.487 -1.113 1.00 86.06 86 LEU A N 1
ATOM 641 C CA . LEU A 1 86 ? -1.599 -8.510 -2.560 1.00 86.06 86 LEU A CA 1
ATOM 642 C C . LEU A 1 86 ? -1.069 -7.232 -3.225 1.00 86.06 86 LEU A C 1
ATOM 644 O O . LEU A 1 86 ? -0.378 -7.301 -4.239 1.00 86.06 86 LEU A O 1
ATOM 648 N N . MET A 1 87 ? -1.349 -6.067 -2.636 1.00 83.06 87 MET A N 1
ATOM 649 C CA . MET A 1 87 ? -0.883 -4.775 -3.136 1.00 83.06 87 MET A CA 1
ATOM 650 C C . MET A 1 87 ? 0.649 -4.665 -3.130 1.00 83.06 87 MET A C 1
ATOM 652 O O . MET A 1 87 ? 1.226 -4.203 -4.118 1.00 83.06 87 MET A O 1
ATOM 656 N N . ILE A 1 88 ? 1.313 -5.094 -2.052 1.00 82.81 88 ILE A N 1
ATOM 657 C CA . ILE A 1 88 ? 2.780 -5.063 -1.934 1.00 82.81 88 ILE A CA 1
ATOM 658 C C . ILE A 1 88 ? 3.411 -5.958 -3.001 1.00 82.81 88 ILE A C 1
ATOM 660 O O . ILE A 1 88 ? 4.279 -5.502 -3.746 1.00 82.81 88 ILE A O 1
ATOM 664 N N . VAL A 1 89 ? 2.927 -7.197 -3.130 1.00 82.56 89 VAL A N 1
ATOM 665 C CA . VAL A 1 89 ? 3.418 -8.150 -4.135 1.00 82.56 89 VAL A CA 1
ATOM 666 C C . VAL A 1 89 ? 3.241 -7.579 -5.541 1.00 82.56 89 VAL A C 1
ATOM 668 O O . VAL A 1 89 ? 4.204 -7.487 -6.298 1.00 82.56 89 VAL A O 1
ATOM 671 N N . MET A 1 90 ? 2.038 -7.106 -5.873 1.00 81.50 90 MET A N 1
ATOM 672 C CA . MET A 1 90 ? 1.744 -6.503 -7.176 1.00 81.50 90 MET A CA 1
ATOM 673 C C . MET A 1 90 ? 2.636 -5.302 -7.505 1.00 81.50 90 MET A C 1
ATOM 675 O O . MET A 1 90 ? 3.031 -5.117 -8.659 1.00 81.50 90 MET A O 1
ATOM 679 N N . THR A 1 91 ? 2.951 -4.479 -6.506 1.00 79.31 91 THR A N 1
ATOM 680 C CA . THR A 1 91 ? 3.829 -3.318 -6.688 1.00 79.31 91 THR A CA 1
ATOM 681 C C . THR A 1 91 ? 5.273 -3.756 -6.930 1.00 79.31 91 THR A C 1
ATOM 683 O O . THR A 1 91 ? 5.923 -3.195 -7.810 1.00 79.31 91 THR A O 1
ATOM 686 N N . GLY A 1 92 ? 5.750 -4.804 -6.250 1.00 76.88 92 GLY A N 1
ATOM 687 C CA . GLY A 1 92 ? 7.099 -5.350 -6.443 1.00 76.88 92 GLY A CA 1
ATOM 688 C C . GLY A 1 92 ? 7.372 -5.875 -7.855 1.00 76.88 92 GLY A C 1
ATOM 689 O O . GLY A 1 92 ? 8.471 -5.693 -8.377 1.00 76.88 92 GLY A O 1
ATOM 690 N N . PHE A 1 93 ? 6.359 -6.423 -8.533 1.00 75.88 93 PHE A N 1
ATOM 691 C CA . PHE A 1 93 ? 6.501 -6.823 -9.937 1.00 75.88 93 PHE A CA 1
ATOM 692 C C . PHE A 1 93 ? 6.643 -5.636 -10.898 1.00 75.88 93 PHE A C 1
ATOM 694 O O . PHE A 1 93 ? 7.284 -5.760 -11.941 1.00 75.88 93 PHE A O 1
ATOM 701 N N . SER A 1 94 ? 6.065 -4.483 -10.560 1.00 75.75 94 SER A N 1
ATOM 702 C CA . SER A 1 94 ? 5.976 -3.326 -11.464 1.00 75.75 94 SER A CA 1
ATOM 703 C C . SER A 1 94 ? 7.000 -2.224 -11.157 1.00 75.75 94 SER A C 1
ATOM 705 O O . SER A 1 94 ? 7.270 -1.367 -11.998 1.00 75.75 94 SER A O 1
ATOM 707 N N . VAL A 1 95 ? 7.554 -2.201 -9.943 1.00 79.44 95 VAL A N 1
ATOM 708 C CA . VAL A 1 95 ? 8.400 -1.116 -9.433 1.00 79.44 95 VAL A CA 1
ATOM 709 C C . VAL A 1 95 ? 9.663 -1.697 -8.803 1.00 79.44 95 VAL A C 1
ATOM 711 O O . VAL A 1 95 ? 9.601 -2.511 -7.889 1.00 79.44 95 VAL A O 1
ATOM 714 N N . ASN A 1 96 ? 10.823 -1.229 -9.265 1.00 81.94 96 ASN A N 1
ATOM 715 C CA . ASN A 1 96 ? 12.109 -1.523 -8.642 1.00 81.94 96 ASN A CA 1
ATOM 716 C C . ASN A 1 96 ? 12.389 -0.528 -7.503 1.00 81.94 96 ASN A C 1
ATOM 718 O O . ASN A 1 96 ? 12.540 0.673 -7.739 1.00 81.94 96 ASN A O 1
ATOM 722 N N . TYR A 1 97 ? 12.488 -1.024 -6.272 1.00 76.62 97 TYR A N 1
ATOM 723 C CA . TYR A 1 97 ? 12.655 -0.206 -5.071 1.00 76.62 97 TYR A CA 1
ATOM 724 C C . TYR A 1 97 ? 13.993 0.546 -5.058 1.00 76.62 97 TYR A C 1
ATOM 726 O O . TYR A 1 97 ? 14.021 1.725 -4.711 1.00 76.62 97 TYR A O 1
ATOM 734 N N . ASN A 1 98 ? 15.083 -0.079 -5.508 1.00 74.88 98 ASN A N 1
ATOM 735 C CA . ASN A 1 98 ? 16.412 0.543 -5.512 1.00 74.88 98 ASN A CA 1
ATOM 736 C C . ASN A 1 98 ? 16.517 1.677 -6.537 1.00 74.88 98 ASN A C 1
ATOM 738 O O . ASN A 1 98 ? 17.099 2.722 -6.268 1.00 74.88 98 ASN A O 1
ATOM 742 N N . GLN A 1 99 ? 15.927 1.501 -7.717 1.00 76.25 99 GLN A N 1
ATOM 743 C CA . GLN A 1 99 ? 16.027 2.494 -8.790 1.00 76.25 99 GLN A CA 1
ATOM 744 C C . GLN A 1 99 ? 15.026 3.646 -8.655 1.00 76.25 99 GLN A C 1
ATOM 746 O O . GLN A 1 99 ? 15.171 4.677 -9.320 1.00 76.25 99 GLN A O 1
ATOM 751 N N . ILE A 1 100 ? 13.974 3.464 -7.856 1.00 79.69 100 ILE A N 1
ATOM 752 C CA . ILE A 1 100 ? 12.834 4.385 -7.821 1.00 79.69 100 ILE A CA 1
ATOM 753 C C . ILE A 1 100 ? 12.653 4.977 -6.433 1.00 79.69 100 ILE A C 1
ATOM 755 O O . ILE A 1 100 ? 12.573 6.194 -6.323 1.00 79.69 100 ILE A O 1
ATOM 759 N N . ILE A 1 101 ? 12.613 4.145 -5.392 1.00 74.75 101 ILE A N 1
ATOM 760 C CA . ILE A 1 101 ? 12.284 4.566 -4.025 1.00 74.75 101 ILE A CA 1
ATOM 761 C C . ILE A 1 101 ? 13.542 4.935 -3.232 1.00 74.75 101 ILE A C 1
ATOM 763 O O . ILE A 1 101 ? 13.494 5.862 -2.436 1.00 74.75 101 ILE A O 1
ATOM 767 N N . ALA A 1 102 ? 14.686 4.292 -3.483 1.00 72.50 102 ALA A N 1
ATOM 768 C CA . ALA A 1 102 ? 15.948 4.618 -2.808 1.00 72.50 102 ALA A CA 1
ATOM 769 C C . ALA A 1 102 ? 16.632 5.901 -3.337 1.00 72.50 102 ALA A C 1
ATOM 771 O O . ALA A 1 102 ? 17.755 6.218 -2.947 1.00 72.50 102 ALA A O 1
ATOM 772 N N . LYS A 1 103 ? 15.976 6.655 -4.229 1.00 76.75 103 LYS A N 1
ATOM 773 C CA . LYS A 1 103 ? 16.469 7.952 -4.705 1.00 76.75 103 LYS A CA 1
ATOM 774 C C . LYS A 1 103 ? 16.323 9.010 -3.611 1.00 76.75 103 LYS A C 1
ATOM 776 O O . LYS A 1 103 ? 15.267 9.127 -3.004 1.00 76.75 103 LYS A O 1
ATOM 781 N N . LEU A 1 104 ? 17.343 9.856 -3.451 1.00 66.75 104 LEU A N 1
ATOM 782 C CA . LEU A 1 104 ? 17.375 10.967 -2.481 1.00 66.75 104 LEU A CA 1
ATOM 783 C C . LEU A 1 104 ? 16.197 11.951 -2.604 1.00 66.75 104 LEU A C 1
ATOM 785 O O . LEU A 1 104 ? 15.847 12.617 -1.636 1.00 66.75 104 LEU A O 1
ATOM 789 N N . SER A 1 105 ? 15.573 12.049 -3.780 1.00 78.69 105 SER A N 1
ATOM 790 C CA . SER A 1 105 ? 14.403 12.903 -4.012 1.00 78.69 105 SER A CA 1
ATOM 791 C C . SER A 1 105 ? 13.086 12.321 -3.479 1.00 78.69 105 SER A C 1
ATOM 793 O O . SER A 1 105 ? 12.055 12.996 -3.543 1.00 78.69 105 SER A O 1
ATOM 795 N N . VAL A 1 106 ? 13.093 11.084 -2.974 1.00 80.38 106 VAL A N 1
ATOM 796 C CA . VAL A 1 106 ? 11.903 10.377 -2.495 1.00 80.38 106 VAL A CA 1
ATOM 797 C C . VAL A 1 106 ? 11.886 10.336 -0.969 1.00 80.38 106 VAL A C 1
ATOM 799 O O . VAL A 1 106 ? 12.850 9.939 -0.324 1.00 80.38 106 VAL A O 1
ATOM 802 N N . ASN A 1 107 ? 10.764 10.749 -0.387 1.00 82.44 107 ASN A N 1
ATOM 803 C CA . ASN A 1 107 ? 10.509 10.774 1.047 1.00 82.44 107 ASN A CA 1
ATOM 804 C C . ASN A 1 107 ? 9.095 10.253 1.357 1.00 82.44 107 ASN A C 1
ATOM 806 O O . ASN A 1 107 ? 8.300 9.973 0.458 1.00 82.44 107 ASN A O 1
ATOM 810 N N . LEU A 1 108 ? 8.752 10.151 2.643 1.00 74.06 108 LEU A N 1
ATOM 811 C CA . LEU A 1 108 ? 7.465 9.603 3.088 1.00 74.06 108 LEU A CA 1
ATOM 812 C C . LEU A 1 108 ? 6.244 10.405 2.589 1.00 74.06 108 LEU A C 1
ATOM 814 O O . LEU A 1 108 ? 5.151 9.858 2.490 1.00 74.06 108 LEU A O 1
ATOM 818 N N . GLY A 1 109 ? 6.424 11.686 2.255 1.00 77.81 109 GLY A N 1
ATOM 819 C CA . GLY A 1 109 ? 5.362 12.557 1.752 1.00 77.81 109 GLY A CA 1
ATOM 820 C C . GLY A 1 109 ? 5.100 12.426 0.250 1.00 77.81 109 GLY A C 1
ATOM 821 O O . GLY A 1 109 ? 3.978 12.676 -0.188 1.00 77.81 109 GLY A O 1
ATOM 822 N N . ASN A 1 110 ? 6.099 12.031 -0.547 1.00 85.19 110 ASN A N 1
ATOM 823 C CA . ASN A 1 110 ? 5.972 11.954 -2.007 1.00 85.19 110 ASN A CA 1
ATOM 824 C C . ASN A 1 110 ? 6.097 10.536 -2.594 1.00 85.19 110 ASN A C 1
ATOM 826 O O . ASN A 1 110 ? 5.762 10.345 -3.764 1.00 85.19 110 ASN A O 1
ATOM 830 N N . VAL A 1 111 ? 6.513 9.542 -1.800 1.00 83.75 111 VAL A N 1
ATOM 831 C CA . VAL A 1 111 ? 6.724 8.155 -2.250 1.00 83.75 111 VAL A CA 1
ATOM 832 C C . VAL A 1 111 ? 5.501 7.577 -2.959 1.00 83.75 111 VAL A C 1
ATOM 834 O O . VAL A 1 111 ? 5.641 6.968 -4.018 1.00 83.75 111 VAL A O 1
ATOM 837 N N . THR A 1 112 ? 4.297 7.844 -2.449 1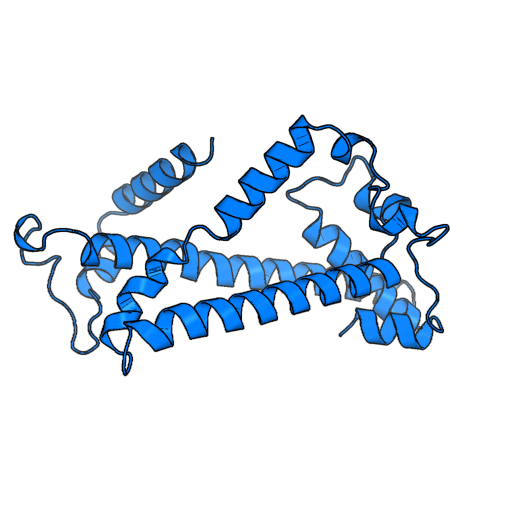.00 84.81 112 THR A N 1
ATOM 838 C CA . THR A 1 112 ? 3.036 7.401 -3.056 1.00 84.81 112 THR A CA 1
ATOM 839 C C . THR A 1 112 ? 2.915 7.897 -4.497 1.00 84.81 112 THR A C 1
ATOM 841 O O . THR A 1 112 ? 2.676 7.112 -5.411 1.00 84.81 112 THR A O 1
ATOM 844 N N . TYR A 1 113 ? 3.162 9.185 -4.735 1.00 87.94 113 TYR A N 1
ATOM 845 C CA . TYR A 1 113 ? 3.072 9.781 -6.068 1.00 87.94 113 TYR A CA 1
ATOM 846 C C . TYR A 1 113 ? 4.123 9.226 -7.027 1.00 87.94 113 TYR A C 1
ATOM 848 O O . TYR A 1 113 ? 3.821 8.963 -8.188 1.00 87.94 113 TYR A O 1
ATOM 856 N N . VAL A 1 114 ? 5.342 8.996 -6.540 1.00 88.38 114 VAL A N 1
ATOM 857 C CA . VAL A 1 114 ? 6.433 8.427 -7.343 1.00 88.38 114 VAL A CA 1
ATOM 858 C C . VAL A 1 114 ? 6.111 6.991 -7.769 1.00 88.38 114 VAL A C 1
ATOM 860 O O . VAL A 1 114 ? 6.303 6.633 -8.934 1.00 88.38 114 VAL A O 1
ATOM 863 N N . VAL A 1 115 ? 5.576 6.180 -6.852 1.00 86.88 115 VAL A N 1
ATOM 864 C CA . VAL A 1 115 ? 5.162 4.798 -7.132 1.00 86.88 115 VAL A CA 1
ATOM 865 C C . VAL A 1 115 ? 4.047 4.771 -8.173 1.00 86.88 115 VAL A C 1
ATOM 867 O O . VAL A 1 115 ? 4.155 4.055 -9.169 1.00 86.88 115 VAL A O 1
ATOM 870 N N . PHE A 1 116 ? 3.007 5.588 -8.006 1.00 88.62 116 PHE A N 1
ATOM 871 C CA . PHE A 1 116 ? 1.885 5.609 -8.944 1.00 88.62 116 PHE A CA 1
ATOM 872 C C . PHE A 1 116 ? 2.234 6.195 -10.310 1.00 88.62 116 PHE A C 1
ATOM 874 O O . PHE A 1 116 ? 1.769 5.667 -11.322 1.00 88.62 116 PHE A O 1
ATOM 881 N N . HIS A 1 117 ? 3.119 7.191 -10.362 1.00 89.75 117 HIS A N 1
ATOM 882 C CA . HIS A 1 117 ? 3.679 7.663 -11.622 1.00 89.75 117 HIS A CA 1
ATOM 883 C C . HIS A 1 117 ? 4.380 6.524 -12.371 1.00 89.75 117 HIS A C 1
ATOM 885 O O . HIS A 1 117 ? 4.165 6.331 -13.569 1.00 89.75 117 HIS A O 1
ATOM 891 N N . ARG A 1 118 ? 5.209 5.731 -11.672 1.00 88.00 118 ARG A N 1
ATOM 892 C CA . ARG A 1 118 ? 5.886 4.590 -12.298 1.00 88.00 118 ARG A CA 1
ATOM 893 C C . ARG A 1 118 ? 4.900 3.532 -12.766 1.00 88.00 118 ARG A C 1
ATOM 895 O O . ARG A 1 118 ? 5.085 3.014 -13.862 1.00 88.00 118 ARG A O 1
ATOM 902 N N . LEU A 1 119 ? 3.887 3.213 -11.965 1.00 86.62 119 LEU A N 1
ATOM 903 C CA . LEU A 1 119 ? 2.868 2.232 -12.335 1.00 86.62 119 LEU A CA 1
ATOM 904 C C . LEU A 1 119 ? 2.145 2.637 -13.625 1.00 86.62 119 LEU A C 1
ATOM 906 O O . LEU A 1 119 ? 2.021 1.814 -14.527 1.00 86.62 119 LEU A O 1
ATOM 910 N N . GLY A 1 120 ? 1.736 3.904 -13.747 1.00 86.88 120 GLY A N 1
ATOM 911 C CA . GLY A 1 120 ? 1.125 4.420 -14.976 1.00 86.88 120 GLY A CA 1
ATOM 912 C C . GLY A 1 120 ? 2.082 4.372 -16.171 1.00 86.88 120 GLY A C 1
ATOM 913 O O . GLY A 1 120 ? 1.702 3.922 -17.249 1.00 86.88 120 GLY A O 1
ATOM 914 N N . TYR A 1 121 ? 3.348 4.746 -15.968 1.00 87.75 121 TYR A N 1
ATOM 915 C CA . TYR A 1 121 ? 4.373 4.658 -17.012 1.00 87.75 121 TYR A CA 1
ATOM 916 C C . TYR A 1 121 ? 4.596 3.214 -17.488 1.00 87.75 121 TYR A C 1
ATOM 918 O O . TYR A 1 121 ? 4.643 2.960 -18.689 1.00 87.75 121 TYR A O 1
ATOM 926 N N . MET A 1 122 ? 4.712 2.263 -16.557 1.00 83.38 122 MET A N 1
ATOM 927 C CA . MET A 1 122 ? 4.936 0.848 -16.864 1.00 83.38 122 MET A CA 1
ATOM 928 C C . MET A 1 122 ? 3.741 0.197 -17.541 1.00 83.38 122 MET A C 1
ATOM 930 O O . MET A 1 122 ? 3.930 -0.621 -18.431 1.00 83.38 122 MET A O 1
ATOM 934 N N . LEU A 1 123 ? 2.522 0.604 -17.194 1.00 85.38 123 LEU A N 1
ATOM 935 C CA . LEU A 1 123 ? 1.337 0.163 -17.915 1.00 85.38 123 LEU A CA 1
ATOM 936 C C . LEU A 1 123 ? 1.380 0.604 -19.383 1.00 85.38 123 LEU A C 1
ATOM 938 O O . LEU A 1 123 ? 1.105 -0.203 -20.262 1.00 85.38 123 LEU A O 1
ATOM 942 N N . GLY A 1 124 ? 1.769 1.850 -19.658 1.00 85.06 124 GLY A N 1
ATOM 943 C CA . GLY A 1 124 ? 1.887 2.338 -21.032 1.00 85.06 124 GLY A CA 1
ATOM 944 C C . GLY A 1 124 ? 2.979 1.618 -21.833 1.00 85.06 124 GLY A C 1
ATOM 945 O O . GLY A 1 124 ? 2.751 1.231 -22.978 1.00 85.06 124 GLY A O 1
ATOM 946 N N . VAL A 1 125 ? 4.127 1.344 -21.198 1.00 85.31 125 VAL A N 1
ATOM 947 C CA . VAL A 1 125 ? 5.199 0.522 -21.788 1.00 85.31 125 VAL A CA 1
ATOM 948 C C . VAL A 1 125 ? 4.696 -0.885 -22.111 1.00 85.31 125 VAL A C 1
ATOM 950 O O . VAL A 1 125 ? 4.920 -1.370 -23.215 1.00 85.31 125 VAL A O 1
ATOM 953 N N . SER A 1 126 ? 3.968 -1.521 -21.190 1.00 82.62 126 SER A N 1
ATOM 954 C CA . SER A 1 126 ? 3.371 -2.842 -21.414 1.00 82.62 126 SER A CA 1
ATOM 955 C C . SER A 1 126 ? 2.308 -2.846 -22.522 1.00 82.62 126 SER A C 1
ATOM 957 O O . SER A 1 126 ? 2.073 -3.868 -23.152 1.00 82.62 126 SER A O 1
ATOM 959 N N . LEU A 1 127 ? 1.670 -1.715 -22.808 1.00 85.12 127 LEU A N 1
ATOM 960 C CA . LEU A 1 127 ? 0.730 -1.592 -23.925 1.00 85.12 127 LEU A CA 1
ATOM 961 C C . LEU A 1 127 ? 1.415 -1.249 -25.262 1.00 85.12 127 LEU A C 1
ATOM 963 O O . LEU A 1 127 ? 0.726 -1.054 -26.259 1.00 85.12 127 LEU A O 1
ATOM 967 N N . GLY A 1 128 ? 2.749 -1.156 -25.302 1.00 85.12 128 GLY A N 1
ATOM 968 C CA . GLY A 1 128 ? 3.500 -0.809 -26.512 1.00 85.12 128 GLY A CA 1
ATOM 969 C C . GLY A 1 128 ? 3.331 0.650 -26.953 1.00 85.12 128 GLY A C 1
ATOM 970 O O . GLY A 1 128 ? 3.563 0.975 -28.116 1.00 85.12 128 GLY A O 1
ATOM 971 N N . LEU A 1 129 ? 2.908 1.539 -26.050 1.00 88.81 129 LEU A N 1
ATOM 972 C CA . LEU A 1 129 ? 2.664 2.945 -26.368 1.00 88.81 129 LEU A CA 1
ATOM 973 C C . LEU A 1 129 ? 3.977 3.740 -26.462 1.00 88.81 129 LEU A C 1
ATOM 975 O O . LEU A 1 129 ? 4.984 3.423 -25.819 1.00 88.81 129 LEU A O 1
ATOM 979 N N . ILE A 1 130 ? 3.951 4.828 -27.237 1.00 92.06 130 ILE A N 1
ATOM 980 C CA . ILE A 1 130 ? 5.091 5.740 -27.387 1.00 92.06 130 ILE A CA 1
ATOM 981 C C . ILE A 1 130 ? 5.454 6.433 -26.064 1.00 92.06 130 ILE A C 1
ATOM 983 O O . ILE A 1 130 ? 4.606 6.690 -25.207 1.00 92.06 130 ILE A O 1
ATOM 987 N N . HIS A 1 131 ? 6.726 6.815 -25.922 1.00 89.25 131 HIS A N 1
ATOM 988 C CA . HIS A 1 131 ? 7.273 7.373 -24.679 1.00 89.25 131 HIS A CA 1
ATOM 989 C C . HIS A 1 131 ? 6.479 8.571 -24.123 1.00 89.25 131 HIS A C 1
ATOM 991 O O . HIS A 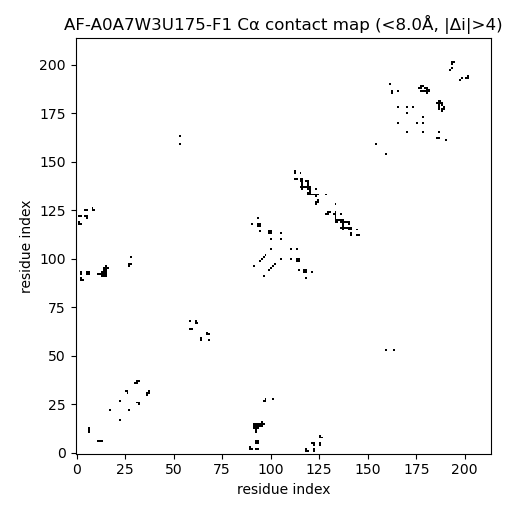1 131 ? 6.237 8.644 -22.919 1.00 89.25 131 HIS A O 1
ATOM 997 N N . GLN A 1 132 ? 6.020 9.479 -24.989 1.00 91.38 132 GLN A N 1
ATOM 998 C CA . GLN A 1 132 ? 5.227 10.643 -24.577 1.00 91.38 132 GLN A CA 1
ATOM 999 C C . GLN A 1 132 ? 3.891 10.248 -23.931 1.00 91.38 132 GLN A C 1
ATOM 1001 O O . GLN A 1 132 ? 3.499 10.824 -22.916 1.00 91.38 132 GLN A O 1
ATOM 1006 N N . VAL A 1 133 ? 3.219 9.230 -24.473 1.00 91.00 133 VAL A N 1
ATOM 1007 C CA . VAL A 1 133 ? 1.950 8.726 -23.930 1.00 91.00 133 VAL A CA 1
ATOM 1008 C C . VAL A 1 133 ? 2.185 8.024 -22.591 1.00 91.00 133 VAL A C 1
ATOM 1010 O O . VAL A 1 133 ? 1.396 8.196 -21.667 1.00 91.00 133 VAL A O 1
ATOM 1013 N N . ASN A 1 134 ? 3.314 7.332 -22.426 1.00 90.38 134 ASN A N 1
ATOM 1014 C CA . ASN A 1 134 ? 3.682 6.692 -21.156 1.00 90.38 134 ASN A CA 1
ATOM 1015 C C . ASN A 1 134 ? 3.918 7.721 -20.042 1.00 90.38 134 ASN A C 1
ATOM 1017 O O . ASN A 1 134 ? 3.473 7.528 -18.910 1.00 90.38 134 ASN A O 1
ATOM 1021 N N . LEU A 1 135 ? 4.585 8.837 -20.357 1.00 91.94 135 LEU A N 1
ATOM 1022 C CA . LEU A 1 135 ? 4.764 9.950 -19.419 1.00 91.94 135 LEU A CA 1
ATOM 1023 C C . LEU A 1 135 ? 3.432 10.614 -19.065 1.00 91.94 135 LEU A C 1
ATOM 1025 O O . LEU A 1 135 ? 3.174 10.909 -17.897 1.00 91.94 135 LEU A O 1
ATOM 1029 N N . PHE A 1 136 ? 2.566 10.825 -20.057 1.00 93.00 136 PHE A N 1
ATOM 1030 C CA . PHE A 1 136 ? 1.224 11.344 -19.818 1.00 93.00 136 PHE A CA 1
ATOM 1031 C C . PHE A 1 136 ? 0.427 10.425 -18.884 1.00 93.00 136 PHE A C 1
ATOM 1033 O O . PHE A 1 136 ? -0.180 10.899 -17.925 1.00 93.00 136 PHE A O 1
ATOM 1040 N N . LEU A 1 137 ? 0.489 9.113 -19.110 1.00 90.31 137 LEU A N 1
ATOM 1041 C CA . LEU A 1 137 ? -0.222 8.120 -18.313 1.00 90.31 137 LEU A CA 1
ATOM 1042 C C . LEU A 1 137 ? 0.296 8.053 -16.871 1.00 90.31 137 LEU A C 1
ATOM 1044 O O . LEU A 1 137 ? -0.499 8.006 -15.934 1.00 90.31 137 LEU A O 1
ATOM 1048 N N . GLY A 1 138 ? 1.616 8.140 -16.676 1.00 90.19 138 GLY A N 1
ATOM 1049 C CA . GLY A 1 138 ? 2.217 8.288 -15.349 1.00 90.19 138 GLY A CA 1
ATOM 1050 C C . GLY A 1 138 ? 1.702 9.530 -14.616 1.00 90.19 138 GLY A C 1
ATOM 1051 O O . GLY A 1 138 ? 1.241 9.439 -13.478 1.00 90.19 138 GLY A O 1
ATOM 1052 N N . ASN A 1 139 ? 1.701 10.687 -15.280 1.00 92.62 139 ASN A N 1
ATOM 1053 C CA . ASN A 1 139 ? 1.183 11.931 -14.708 1.00 92.62 139 ASN A CA 1
ATOM 1054 C C . ASN A 1 139 ? -0.317 11.864 -14.391 1.00 92.62 139 ASN A C 1
ATOM 1056 O O . ASN A 1 139 ? -0.751 12.373 -13.355 1.00 92.62 139 ASN A O 1
ATOM 1060 N N . LEU A 1 140 ? -1.108 11.229 -15.258 1.00 92.56 140 LEU A N 1
ATOM 1061 C CA . LEU A 1 140 ? -2.541 11.038 -15.055 1.00 92.56 140 LEU A CA 1
ATOM 1062 C C . LEU A 1 140 ? -2.810 10.224 -13.784 1.00 92.56 140 LEU A C 1
ATOM 1064 O O . LEU A 1 140 ? -3.602 10.647 -12.944 1.00 92.56 140 LEU A O 1
ATOM 1068 N N . PHE A 1 141 ? -2.107 9.104 -13.602 1.00 89.12 141 PHE A N 1
ATOM 1069 C CA . PHE A 1 141 ? -2.243 8.253 -12.417 1.00 89.12 141 PHE A CA 1
ATOM 1070 C C . PHE A 1 141 ? -1.905 9.009 -11.129 1.00 89.12 141 PHE A C 1
ATOM 1072 O O . PHE A 1 141 ? -2.662 8.950 -10.158 1.00 89.12 141 PHE A O 1
ATOM 1079 N N . THR A 1 142 ? -0.816 9.779 -11.135 1.00 91.12 142 THR A N 1
ATOM 1080 C CA . THR A 1 142 ? -0.434 10.620 -9.995 1.00 91.12 142 THR A CA 1
ATOM 1081 C C . THR A 1 142 ? -1.520 11.631 -9.638 1.00 91.12 142 THR A C 1
ATOM 1083 O O . THR A 1 142 ? -1.862 11.777 -8.465 1.00 91.12 142 THR A O 1
ATOM 1086 N N . ARG A 1 143 ? -2.098 12.310 -10.637 1.00 90.44 143 ARG A N 1
ATOM 1087 C CA . ARG A 1 143 ? -3.152 13.316 -10.425 1.00 90.44 143 ARG A CA 1
ATOM 1088 C C . ARG A 1 143 ? -4.438 12.702 -9.883 1.00 90.44 143 ARG A C 1
ATOM 1090 O O . ARG A 1 143 ? -5.021 13.257 -8.955 1.00 90.44 143 ARG A O 1
ATOM 1097 N N . LEU A 1 144 ? -4.859 11.557 -10.420 1.00 88.50 144 LEU A N 1
ATOM 1098 C CA . LEU A 1 144 ? -6.066 10.864 -9.961 1.00 88.50 144 LEU A CA 1
ATOM 1099 C C . LEU A 1 144 ? -5.959 10.463 -8.488 1.00 88.50 144 LEU A C 1
ATOM 1101 O O . LEU A 1 144 ? -6.911 10.622 -7.729 1.00 88.50 144 LEU A O 1
ATOM 1105 N N . ILE A 1 145 ? -4.787 10.001 -8.064 1.00 87.62 145 ILE A N 1
ATOM 1106 C CA . ILE A 1 145 ? -4.573 9.544 -6.689 1.00 87.62 145 ILE A CA 1
ATOM 1107 C C . ILE A 1 145 ? -4.390 10.706 -5.725 1.00 87.62 145 ILE A C 1
ATOM 1109 O O . ILE A 1 145 ? -4.909 10.648 -4.611 1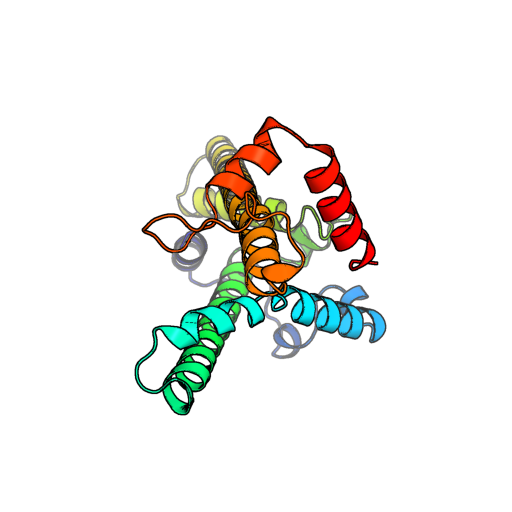.00 87.62 145 ILE A O 1
ATOM 1113 N N . ALA A 1 146 ? -3.738 11.787 -6.156 1.00 85.50 146 ALA A N 1
ATOM 1114 C CA . ALA A 1 146 ? -3.711 13.028 -5.390 1.00 85.50 146 ALA A CA 1
ATOM 1115 C C . ALA A 1 146 ? -5.134 13.549 -5.127 1.00 85.50 146 ALA A C 1
ATOM 1117 O O . ALA A 1 146 ? -5.474 13.884 -3.993 1.00 85.50 146 ALA A O 1
ATOM 1118 N N . LEU A 1 147 ? -5.991 13.540 -6.153 1.00 85.62 147 LEU A N 1
ATOM 1119 C CA . LEU A 1 147 ? -7.374 13.995 -6.042 1.00 85.62 147 LEU A CA 1
ATOM 1120 C C . LEU A 1 147 ? -8.219 13.073 -5.150 1.00 85.62 147 LEU A C 1
ATOM 1122 O O . LEU A 1 147 ? -8.913 13.554 -4.254 1.00 85.62 147 LEU A O 1
ATOM 1126 N N . ALA A 1 148 ? -8.112 11.753 -5.328 1.00 83.00 148 ALA A N 1
ATOM 1127 C CA . ALA A 1 148 ? -8.798 10.776 -4.484 1.00 83.00 148 ALA A CA 1
ATOM 1128 C C . ALA A 1 148 ? -8.367 10.883 -3.009 1.00 83.00 148 ALA A C 1
ATOM 1130 O O . ALA A 1 148 ? -9.208 10.842 -2.110 1.00 83.00 148 ALA A O 1
ATOM 1131 N N . GLY A 1 149 ? -7.068 11.082 -2.757 1.00 79.06 149 GLY A N 1
ATOM 1132 C CA . GLY A 1 149 ? -6.517 11.262 -1.415 1.00 79.06 149 GLY A CA 1
ATOM 1133 C C . GLY A 1 149 ? -7.004 12.541 -0.732 1.00 79.06 149 GLY A C 1
ATOM 1134 O O . GLY A 1 149 ? -7.395 12.503 0.437 1.00 79.06 149 GLY A O 1
ATOM 1135 N N . MET A 1 150 ? -7.040 13.669 -1.447 1.00 76.81 150 MET A N 1
ATOM 1136 C CA . MET A 1 150 ? -7.565 14.929 -0.902 1.00 76.81 150 MET A CA 1
ATOM 1137 C C . MET A 1 150 ? -9.057 14.827 -0.586 1.00 76.81 150 MET A C 1
ATOM 1139 O O . MET A 1 150 ? -9.465 15.152 0.526 1.00 76.81 150 MET A O 1
ATOM 1143 N N . LEU A 1 151 ? -9.871 14.329 -1.520 1.00 77.00 151 LEU A N 1
ATOM 1144 C CA . LEU A 1 151 ? -11.314 14.214 -1.304 1.00 77.00 151 LEU A CA 1
ATOM 1145 C C . LEU A 1 151 ? -11.633 13.248 -0.157 1.00 77.00 151 LEU A C 1
ATOM 1147 O O . LEU A 1 151 ? -12.396 13.598 0.740 1.00 77.00 151 LEU A O 1
ATOM 1151 N N . GLY A 1 152 ? -11.003 12.071 -0.129 1.00 70.50 152 GLY A N 1
ATOM 1152 C CA . GLY A 1 152 ? -11.232 11.083 0.926 1.00 70.50 152 GLY A CA 1
ATOM 1153 C C . GLY A 1 152 ? -10.816 11.580 2.314 1.00 70.50 152 GLY A C 1
ATOM 1154 O O . GLY A 1 152 ? -11.547 11.399 3.289 1.00 70.50 152 GLY A O 1
ATOM 1155 N N . SER A 1 153 ? -9.668 12.256 2.411 1.00 68.94 153 SER A N 1
ATOM 1156 C CA . SER A 1 153 ? -9.159 12.744 3.697 1.00 68.94 153 SER A CA 1
ATOM 1157 C C . SER A 1 153 ? -9.987 13.896 4.271 1.00 68.94 153 SER A C 1
ATOM 1159 O O . SER A 1 153 ? -10.197 13.920 5.481 1.00 68.94 153 SER A O 1
ATOM 1161 N N . ILE A 1 154 ? -10.525 14.804 3.449 1.00 70.31 154 ILE A N 1
ATOM 1162 C CA . ILE A 1 154 ? -11.340 15.934 3.932 1.00 70.31 154 ILE A CA 1
ATOM 1163 C C . ILE A 1 154 ? -12.620 15.442 4.622 1.00 70.31 154 ILE A C 1
ATOM 1165 O O . ILE A 1 154 ? -12.929 15.890 5.727 1.00 70.31 154 ILE A O 1
ATOM 1169 N N . PHE A 1 155 ? -13.342 14.487 4.027 1.00 63.78 155 PHE A N 1
ATOM 1170 C CA . PHE A 1 155 ? -14.575 13.964 4.626 1.00 63.78 155 PHE A CA 1
ATOM 1171 C C . PHE A 1 155 ? -14.306 13.242 5.948 1.00 63.78 155 PHE A C 1
ATOM 1173 O O . PHE A 1 155 ? -14.964 13.518 6.952 1.00 63.78 155 PHE A O 1
ATOM 1180 N N . VAL A 1 156 ? -13.306 12.360 5.976 1.00 64.88 156 VAL A N 1
ATOM 1181 C CA . VAL A 1 156 ? -13.000 11.555 7.166 1.00 64.88 156 VAL A CA 1
ATOM 1182 C C . VAL A 1 156 ? -12.404 12.410 8.287 1.00 64.88 156 VAL A C 1
ATOM 1184 O O . VAL A 1 156 ? -12.790 12.258 9.449 1.00 64.88 156 VAL A O 1
ATOM 1187 N N . LEU A 1 157 ? -11.491 13.333 7.976 1.00 67.94 157 LEU A N 1
ATOM 1188 C CA . LEU A 1 157 ? -10.816 14.138 8.996 1.00 67.94 157 LEU A CA 1
ATOM 1189 C C . LEU A 1 157 ? -11.715 15.219 9.599 1.00 67.94 157 LEU A C 1
ATOM 1191 O O . LEU A 1 157 ? -11.493 15.583 10.751 1.00 67.94 157 LEU A O 1
ATOM 1195 N N . VAL A 1 158 ? -12.721 15.713 8.870 1.00 69.19 158 VAL A N 1
ATOM 1196 C CA . VAL A 1 158 ? -13.637 16.746 9.379 1.00 69.19 158 VAL A CA 1
ATOM 1197 C C . VAL A 1 158 ? -14.856 16.130 10.067 1.00 69.19 158 VAL A C 1
ATOM 1199 O O . VAL A 1 158 ? -15.188 16.525 11.182 1.00 69.19 158 VAL A O 1
ATOM 1202 N N . TYR A 1 159 ? -15.522 15.151 9.450 1.00 66.19 159 TYR A N 1
ATOM 1203 C CA . TYR A 1 159 ? -16.803 14.645 9.954 1.00 66.19 159 TYR A CA 1
ATOM 1204 C C . TYR A 1 159 ? -16.654 13.792 11.221 1.00 66.19 159 TYR A C 1
ATOM 1206 O O . TYR A 1 159 ? -17.387 13.972 12.196 1.00 66.19 159 TYR A O 1
ATOM 1214 N N . THR A 1 160 ? -15.684 12.876 11.227 1.00 67.44 160 THR A N 1
ATOM 1215 C CA . THR A 1 160 ? -15.546 11.861 12.282 1.00 67.44 160 THR A CA 1
ATOM 1216 C C . THR A 1 160 ? -15.226 12.461 13.659 1.00 67.44 160 THR A C 1
ATOM 1218 O O . THR A 1 160 ? -15.872 12.064 14.631 1.00 67.44 160 THR A O 1
ATOM 1221 N N . PRO A 1 161 ? -14.316 13.452 13.788 1.00 65.75 161 PRO A N 1
ATOM 1222 C CA . PRO A 1 161 ? -14.052 14.090 15.078 1.00 65.75 161 PRO A CA 1
ATOM 1223 C C . PRO A 1 161 ? -15.233 14.912 15.594 1.00 65.75 161 PRO A C 1
ATOM 1225 O O . PRO A 1 161 ? -15.528 14.857 16.782 1.00 65.75 161 PRO A O 1
ATOM 1228 N N . ILE A 1 162 ? -15.936 15.635 14.713 1.00 66.00 162 ILE A N 1
ATOM 1229 C CA . ILE A 1 162 ? -17.093 16.454 15.106 1.00 66.00 162 ILE A CA 1
ATOM 1230 C C . ILE A 1 162 ? -18.207 15.555 15.645 1.00 66.00 162 ILE A C 1
ATOM 1232 O O . ILE A 1 162 ? -18.747 15.815 16.718 1.00 66.00 162 ILE A O 1
ATOM 1236 N N . LYS A 1 163 ? -18.519 14.467 14.932 1.00 63.38 163 LYS A N 1
ATOM 1237 C CA . LYS A 1 163 ? -19.549 13.514 15.355 1.00 63.38 163 LYS A CA 1
ATOM 1238 C C . LYS A 1 163 ? -19.197 12.851 16.689 1.00 63.38 163 LYS A C 1
ATOM 1240 O O . LYS A 1 163 ? -20.035 12.827 17.585 1.00 63.38 163 LYS A O 1
ATOM 1245 N N . SER A 1 164 ? -17.970 12.351 16.828 1.00 62.44 164 SER A N 1
ATOM 1246 C CA . SER A 1 164 ? -17.532 11.626 18.031 1.00 62.44 164 SER A CA 1
ATOM 1247 C C . SER A 1 164 ? -17.436 12.539 19.251 1.00 62.44 164 SER A C 1
ATOM 1249 O O . SER A 1 164 ? -17.774 12.123 20.352 1.00 62.44 164 SER A O 1
ATOM 1251 N N . PHE A 1 165 ? -17.061 13.806 19.059 1.00 65.44 165 PHE A N 1
ATOM 1252 C CA . PHE A 1 165 ? -17.047 14.798 20.129 1.00 65.44 165 PHE A CA 1
ATOM 1253 C C . PHE A 1 165 ? -18.461 15.142 20.620 1.00 65.44 165 PHE A C 1
ATOM 1255 O O . PHE A 1 165 ? -18.698 15.151 21.822 1.00 65.44 165 PHE A O 1
ATOM 1262 N N . ILE A 1 166 ? -19.413 15.369 19.706 1.00 62.69 166 ILE A N 1
ATOM 1263 C CA . ILE A 1 166 ? -20.803 15.693 20.071 1.00 62.69 166 ILE A CA 1
ATOM 1264 C C . ILE A 1 166 ? -21.492 14.496 20.741 1.00 62.69 166 ILE A C 1
ATOM 1266 O O . ILE A 1 166 ? -22.189 14.675 21.734 1.00 62.69 166 ILE A O 1
ATOM 1270 N N . MET A 1 167 ? -21.291 13.279 20.222 1.00 61.28 167 MET A N 1
ATOM 1271 C CA . MET A 1 167 ? -21.893 12.061 20.783 1.00 61.28 167 MET A CA 1
ATOM 1272 C C . MET A 1 167 ? -21.212 11.581 22.073 1.00 61.28 167 MET A C 1
ATOM 1274 O O . MET A 1 167 ? -21.849 10.893 22.861 1.00 61.28 167 MET A O 1
ATOM 1278 N N . GLY A 1 168 ? -19.936 11.919 22.285 1.00 54.75 168 GLY A N 1
ATOM 1279 C CA . GLY A 1 168 ? -19.178 11.551 23.484 1.00 54.75 168 GLY A CA 1
ATOM 1280 C C . GLY A 1 168 ? -19.261 12.561 24.634 1.00 54.75 168 GLY A C 1
ATOM 1281 O O . GLY A 1 168 ? -18.849 12.242 25.745 1.00 54.75 168 GLY A O 1
ATOM 1282 N N . SER A 1 169 ? -19.765 13.777 24.396 1.00 57.25 169 SER A N 1
ATOM 1283 C CA . SER A 1 169 ? -19.943 14.798 25.438 1.00 57.25 169 SER A CA 1
ATOM 1284 C C . SER A 1 169 ? -21.312 14.692 26.117 1.00 57.25 169 SER A C 1
ATOM 1286 O O . SER A 1 169 ? -22.314 14.491 25.433 1.00 57.25 169 SER A O 1
ATOM 1288 N N . ASN A 1 170 ? -21.380 14.904 27.439 1.00 48.84 170 ASN A N 1
ATOM 1289 C CA . ASN A 1 170 ? -22.657 15.049 28.148 1.00 48.84 170 ASN A CA 1
ATOM 1290 C C . ASN A 1 170 ? -23.440 16.233 27.557 1.00 48.84 170 ASN A C 1
ATOM 1292 O O . ASN A 1 170 ? -22.989 17.380 27.629 1.00 48.84 170 ASN A O 1
ATOM 1296 N N . LEU A 1 171 ? -24.607 15.946 26.967 1.00 51.44 171 LEU A N 1
ATOM 1297 C CA . LEU A 1 171 ? -25.444 16.936 26.281 1.00 51.44 171 LEU A CA 1
ATOM 1298 C C . LEU A 1 171 ? -25.856 18.109 27.188 1.00 51.44 171 LEU A C 1
ATOM 1300 O O . LEU A 1 171 ? -26.064 19.210 26.683 1.00 51.44 171 LEU A O 1
ATOM 1304 N N . ASP A 1 172 ? -25.920 17.893 28.503 1.00 51.47 172 ASP A N 1
ATOM 1305 C CA . ASP A 1 172 ? -26.347 18.893 29.488 1.00 51.47 172 ASP A CA 1
ATOM 1306 C C . ASP A 1 172 ? -25.334 20.030 29.695 1.00 51.47 172 ASP A C 1
ATOM 1308 O O . ASP A 1 172 ? -25.696 21.118 30.136 1.00 51.47 172 ASP A O 1
ATOM 1312 N N . SER A 1 173 ? -24.057 19.816 29.359 1.00 50.28 173 SER A N 1
ATOM 1313 C CA . SER A 1 173 ? -23.008 20.840 29.501 1.00 50.28 173 SER A CA 1
ATOM 1314 C C . SER A 1 173 ? -22.937 21.805 28.309 1.00 50.28 173 SER A C 1
ATOM 1316 O O . SER A 1 173 ? -22.235 22.816 28.36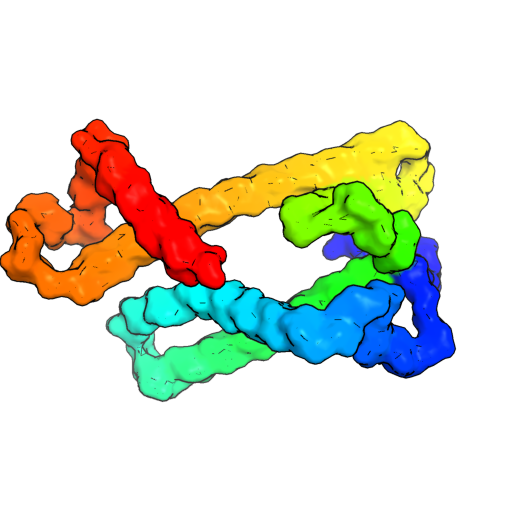7 1.00 50.28 173 SER A O 1
ATOM 1318 N N . TRP A 1 174 ? -23.641 21.502 27.215 1.00 53.59 174 TRP A N 1
ATOM 1319 C CA . TRP A 1 174 ? -23.661 22.310 25.998 1.00 53.59 174 TRP A CA 1
ATOM 1320 C C . TRP A 1 174 ? -24.941 23.149 25.923 1.00 53.59 174 TRP A C 1
ATOM 1322 O O . TRP A 1 174 ? -26.035 22.670 26.205 1.00 53.59 174 TRP A O 1
ATOM 1332 N N . LEU A 1 175 ? -24.822 24.414 25.497 1.00 45.12 175 LEU A N 1
ATOM 1333 C CA . LEU A 1 175 ? -25.974 25.279 25.206 1.00 45.12 175 LEU A CA 1
ATOM 1334 C C . LEU A 1 175 ? -26.979 24.520 24.324 1.00 45.12 175 LEU A C 1
ATOM 1336 O O . LEU A 1 175 ? -26.627 24.079 23.232 1.00 45.12 175 LEU A O 1
ATOM 1340 N N . THR A 1 176 ? -28.233 24.428 24.769 1.00 51.38 176 THR A N 1
ATOM 1341 C CA . THR A 1 176 ? -29.330 23.573 24.256 1.00 51.38 176 THR A CA 1
ATOM 1342 C C . THR A 1 176 ? -29.641 23.724 22.752 1.00 51.38 176 THR A C 1
ATOM 1344 O O . THR A 1 176 ? -30.406 22.951 22.182 1.00 51.38 176 THR A O 1
ATOM 1347 N N . ARG A 1 177 ? -29.052 24.722 22.075 1.00 51.84 177 ARG A N 1
ATOM 1348 C CA . ARG A 1 177 ? -29.112 24.926 20.612 1.00 51.84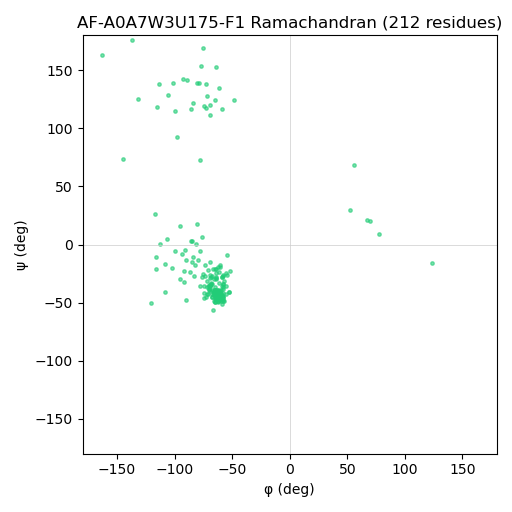 177 ARG A CA 1
ATOM 1349 C C . ARG A 1 177 ? -28.074 24.128 19.816 1.00 51.84 177 ARG A C 1
ATOM 1351 O O . ARG A 1 177 ? -28.187 24.048 18.603 1.00 51.84 177 ARG A O 1
ATOM 1358 N N . ILE A 1 178 ? -27.049 23.583 20.463 1.00 52.84 178 ILE A N 1
ATOM 1359 C CA . ILE A 1 178 ? -25.925 22.882 19.814 1.00 52.84 178 ILE A CA 1
ATOM 1360 C C . ILE A 1 178 ? -26.136 21.355 19.890 1.00 52.84 178 ILE A C 1
ATOM 1362 O O . ILE A 1 178 ? -25.407 20.575 19.300 1.00 52.84 178 ILE A O 1
ATOM 1366 N N . THR A 1 179 ? -27.177 20.905 20.582 1.00 50.88 179 THR A N 1
ATOM 1367 C CA . THR A 1 179 ? -27.470 19.488 20.827 1.00 50.88 179 THR A CA 1
ATOM 1368 C C . THR A 1 179 ? -28.731 18.988 20.121 1.00 50.88 179 THR A C 1
ATOM 1370 O O . THR A 1 179 ? -29.054 17.805 20.212 1.00 50.88 179 THR A O 1
ATOM 1373 N N . LYS A 1 180 ? -29.433 19.845 19.362 1.00 54.66 180 LYS A N 1
ATOM 1374 C CA . LYS A 1 180 ? -30.586 19.418 18.559 1.00 54.66 180 LYS A CA 1
ATOM 1375 C C . LYS A 1 180 ? -30.136 18.543 17.386 1.00 54.66 180 LYS A C 1
ATOM 1377 O O . LYS A 1 180 ? -29.480 18.997 16.448 1.00 54.66 180 LYS A O 1
ATOM 1382 N N . LEU A 1 181 ? -30.501 17.268 17.462 1.00 56.25 181 LEU A N 1
ATOM 1383 C CA . LEU A 1 181 ? -30.332 16.287 16.396 1.00 56.25 181 LEU A CA 1
ATOM 1384 C C . LEU A 1 181 ? -31.460 16.447 15.366 1.00 56.25 181 LEU A C 1
ATOM 1386 O O . LEU A 1 181 ? -32.616 16.657 15.729 1.00 56.25 181 LEU A O 1
ATOM 1390 N N . ASN A 1 182 ? -31.124 16.341 14.081 1.00 61.00 182 ASN A N 1
ATOM 1391 C CA . ASN A 1 182 ? -32.111 16.265 13.002 1.00 61.00 182 ASN A CA 1
ATOM 1392 C C . ASN A 1 182 ? -32.756 14.863 12.954 1.00 61.00 182 ASN A C 1
ATOM 1394 O O . ASN A 1 182 ? -32.247 13.922 13.563 1.00 61.00 182 ASN A O 1
ATOM 1398 N N . GLN A 1 183 ? -33.826 14.696 12.171 1.00 52.19 183 GLN A N 1
ATOM 1399 C CA . GLN A 1 183 ? -34.582 13.449 11.968 1.00 52.19 183 GLN A CA 1
ATOM 1400 C C . GLN A 1 183 ? -33.709 12.236 11.585 1.00 52.19 183 GLN A C 1
ATOM 1402 O O . GLN A 1 183 ? -34.085 11.098 11.841 1.00 52.19 183 GLN A O 1
ATOM 1407 N N . HIS A 1 184 ? -32.517 12.466 11.024 1.00 55.34 184 HIS A N 1
ATOM 1408 C CA . HIS A 1 184 ? -31.535 11.432 10.674 1.00 55.34 184 HIS A CA 1
ATOM 1409 C C . HIS A 1 184 ? -30.457 11.185 11.751 1.00 55.34 184 HIS A C 1
ATOM 1411 O O . HIS A 1 184 ? -29.399 10.637 11.446 1.00 55.34 184 HIS A O 1
ATOM 1417 N N . GLY A 1 185 ? -30.658 11.637 12.993 1.00 57.06 185 GLY A N 1
ATOM 1418 C CA . GLY A 1 185 ? -29.723 11.399 14.103 1.00 57.06 185 GLY A CA 1
ATOM 1419 C C . GLY A 1 185 ? -28.371 12.110 13.959 1.00 57.06 185 GLY A C 1
ATOM 1420 O O . GLY A 1 185 ? -27.382 11.699 14.566 1.00 57.06 185 GLY A O 1
ATOM 1421 N N . THR A 1 186 ? -28.303 13.167 13.144 1.00 55.12 186 THR A N 1
ATOM 1422 C CA . THR A 1 186 ? -27.094 13.975 12.933 1.00 55.12 186 THR A CA 1
ATOM 1423 C C . THR A 1 186 ? -27.272 15.398 13.483 1.00 55.12 186 THR A C 1
ATOM 1425 O O . THR A 1 186 ? -28.329 16.002 13.286 1.00 55.12 186 THR A O 1
ATOM 1428 N N . PRO A 1 187 ? -26.258 15.969 14.162 1.00 55.72 187 PRO A N 1
ATOM 1429 C CA . PRO A 1 187 ? -26.293 17.342 14.673 1.00 55.72 187 PRO A CA 1
ATOM 1430 C C . PRO A 1 187 ? -26.022 18.350 13.537 1.00 55.72 187 PRO A C 1
ATOM 1432 O O . PRO A 1 187 ? -24.941 18.934 13.424 1.00 55.72 187 PRO A O 1
ATOM 1435 N N . SER A 1 188 ? -26.994 18.526 12.638 1.00 53.50 188 SER A N 1
ATOM 1436 C CA . SER A 1 188 ? -26.854 19.342 11.421 1.00 53.50 188 SER A CA 1
ATOM 1437 C C . SER A 1 188 ? -26.722 20.845 11.697 1.00 53.50 188 SER A C 1
ATOM 1439 O O . SER A 1 188 ? -25.978 21.525 10.990 1.00 53.50 188 SER A O 1
ATOM 1441 N N . GLU A 1 189 ? -27.363 21.369 12.750 1.00 53.91 189 GLU A N 1
ATOM 1442 C CA . GLU A 1 189 ? -27.217 22.779 13.160 1.00 53.91 189 GLU A CA 1
ATOM 1443 C C . GLU A 1 189 ? -25.795 23.108 13.644 1.00 53.91 189 GLU A C 1
ATOM 1445 O O . GLU A 1 189 ? -25.317 24.231 13.458 1.00 53.91 189 GLU A O 1
ATOM 1450 N N . VAL A 1 190 ? -25.082 22.128 14.211 1.00 53.06 190 VAL A N 1
ATOM 1451 C CA . VAL A 1 190 ? -23.695 22.291 14.676 1.00 53.06 190 VAL A CA 1
ATOM 1452 C C . VAL A 1 190 ? -22.731 22.329 13.508 1.00 53.06 190 VAL A C 1
ATOM 1454 O O . VAL A 1 190 ? -21.881 23.213 13.449 1.00 53.06 190 VAL A O 1
ATOM 1457 N N . LEU A 1 191 ? -22.882 21.403 12.559 1.00 52.44 191 LEU A N 1
ATOM 1458 C CA . LEU A 1 191 ? -22.057 21.367 11.352 1.00 52.44 191 LEU A CA 1
ATOM 1459 C C . LEU A 1 191 ? -22.210 22.666 10.551 1.00 52.44 191 LEU A C 1
ATOM 1461 O O . LEU A 1 191 ? -21.203 23.245 10.148 1.00 52.44 191 LEU A O 1
ATOM 1465 N N . HIS A 1 192 ? -23.439 23.177 10.419 1.00 50.09 192 HIS A N 1
ATOM 1466 C CA . HIS A 1 192 ? -23.710 24.444 9.744 1.00 50.09 192 HIS A CA 1
ATOM 1467 C C . HIS A 1 192 ? -23.107 25.655 10.481 1.00 50.09 192 HIS A C 1
ATOM 1469 O O . HIS A 1 192 ? -22.410 26.459 9.862 1.00 50.09 192 HIS A O 1
ATOM 1475 N N . ASN A 1 193 ? -23.299 25.790 11.802 1.00 46.59 193 ASN A N 1
ATOM 1476 C CA . ASN A 1 193 ? -22.765 26.929 12.569 1.00 46.59 193 ASN A CA 1
ATOM 1477 C C . ASN A 1 193 ? -21.237 26.886 12.767 1.00 46.59 193 ASN A C 1
ATOM 1479 O O . ASN A 1 193 ? -20.602 27.941 12.835 1.00 46.59 193 ASN A O 1
ATOM 1483 N N . CYS A 1 194 ? -20.628 25.701 12.850 1.00 50.31 194 CYS A N 1
ATOM 1484 C CA . CYS A 1 194 ? -19.174 25.553 12.969 1.00 50.31 194 CYS A CA 1
ATOM 1485 C C . CYS A 1 194 ? -18.464 25.961 11.664 1.00 50.31 194 CYS A C 1
ATOM 1487 O O . CYS A 1 194 ? -17.409 26.592 11.708 1.00 50.31 194 CYS A O 1
ATOM 1489 N N . TRP A 1 195 ? -19.095 25.691 10.513 1.00 47.28 195 TRP A N 1
ATOM 1490 C CA . TRP A 1 195 ? -18.626 26.131 9.196 1.00 47.28 195 TRP A CA 1
ATOM 1491 C C . TRP A 1 195 ? -18.857 27.623 8.924 1.00 47.28 195 TRP A C 1
ATOM 1493 O O . TRP A 1 195 ? -17.976 28.284 8.385 1.00 47.28 195 TRP A O 1
ATOM 1503 N N . THR A 1 196 ? -20.020 28.166 9.294 1.00 48.91 196 THR A N 1
ATOM 1504 C CA . THR A 1 196 ? -20.419 29.529 8.886 1.00 48.91 196 THR A CA 1
ATOM 1505 C C . THR A 1 196 ? -20.095 30.619 9.905 1.00 48.91 196 THR A C 1
ATOM 1507 O O . THR A 1 196 ? -19.865 31.757 9.506 1.00 48.91 196 THR A O 1
ATOM 1510 N N . LYS A 1 197 ? -20.067 30.320 11.214 1.00 36.81 197 LYS A N 1
ATOM 1511 C CA . LYS A 1 197 ? -20.021 31.366 12.257 1.00 36.81 197 LYS A CA 1
ATOM 1512 C C . LYS A 1 197 ? -18.763 31.392 13.125 1.00 36.81 197 LYS A C 1
ATOM 1514 O O . LYS A 1 197 ? -18.492 32.431 13.721 1.00 36.81 197 LYS A O 1
ATOM 1519 N N . LYS A 1 198 ? -17.987 30.303 13.237 1.00 41.31 198 LYS A N 1
ATOM 1520 C CA . LYS A 1 198 ? -16.769 30.263 14.083 1.00 41.31 198 LYS A CA 1
ATOM 1521 C C . LYS A 1 198 ? -15.635 29.397 13.494 1.00 41.31 198 LYS A C 1
ATOM 1523 O O . LYS A 1 198 ? -15.298 28.363 14.076 1.00 41.31 198 LYS A O 1
ATOM 1528 N N . PRO A 1 199 ? -14.938 29.856 12.434 1.00 48.06 199 PRO A N 1
ATOM 1529 C CA . PRO A 1 199 ? -13.788 29.138 11.857 1.00 48.06 199 PRO A CA 1
ATOM 1530 C C . PRO A 1 199 ? -12.621 28.939 12.848 1.00 48.06 199 PRO A C 1
ATOM 1532 O O . PRO A 1 199 ? -11.766 28.076 12.660 1.00 48.06 199 PRO A O 1
ATOM 1535 N N . MET A 1 200 ? -12.588 29.700 13.947 1.00 38.31 200 MET A N 1
ATOM 1536 C CA . MET A 1 200 ? -11.565 29.605 14.992 1.00 38.31 200 MET A CA 1
ATOM 1537 C C . MET A 1 200 ? -11.639 28.301 15.810 1.00 38.31 200 MET A C 1
ATOM 1539 O O . MET A 1 200 ? -10.607 27.818 16.273 1.00 38.31 200 MET A O 1
ATOM 1543 N N . ILE A 1 201 ? -12.825 27.692 15.947 1.00 44.69 201 ILE A N 1
ATOM 1544 C CA . ILE A 1 201 ? -12.992 26.387 16.613 1.00 44.69 201 ILE A CA 1
ATOM 1545 C C . ILE A 1 201 ? -12.431 25.275 15.726 1.00 44.69 201 ILE A C 1
ATOM 1547 O O . ILE A 1 201 ? -11.663 24.448 16.210 1.00 44.69 201 ILE A O 1
ATOM 1551 N N . VAL A 1 202 ? -12.696 25.321 14.417 1.00 45.81 202 VAL A N 1
ATOM 1552 C CA . VAL A 1 202 ? -12.089 24.409 13.432 1.00 45.81 202 VAL A CA 1
ATOM 1553 C C . VAL A 1 202 ? -10.561 24.522 13.463 1.00 45.81 202 VAL A C 1
ATOM 1555 O O . VAL A 1 202 ? -9.869 23.507 13.491 1.00 45.81 202 VAL A O 1
ATOM 1558 N N . ARG A 1 203 ? -10.027 25.748 13.574 1.00 37.47 203 ARG A N 1
ATOM 1559 C CA . ARG A 1 203 ? -8.585 26.005 13.731 1.00 37.47 203 ARG A CA 1
ATOM 1560 C C . ARG A 1 203 ? -8.016 25.360 15.001 1.00 37.47 203 ARG A C 1
ATOM 1562 O O . ARG A 1 203 ? -6.991 24.693 14.928 1.00 37.47 203 ARG A O 1
ATOM 1569 N N . ARG A 1 204 ? -8.685 25.496 16.151 1.00 34.19 204 ARG A N 1
ATOM 1570 C CA . ARG A 1 204 ? -8.230 24.919 17.432 1.00 34.19 204 ARG A CA 1
ATOM 1571 C C . ARG A 1 204 ? -8.310 23.386 17.449 1.00 34.19 204 ARG A C 1
ATOM 1573 O O . ARG A 1 204 ? -7.404 22.748 17.969 1.00 34.19 204 ARG A O 1
ATOM 1580 N N . PHE A 1 205 ? -9.324 22.798 16.810 1.00 43.22 205 PHE A N 1
ATOM 1581 C CA . PHE A 1 205 ? -9.426 21.346 16.606 1.00 43.22 205 PHE A CA 1
ATOM 1582 C C . PHE A 1 205 ? -8.311 20.799 15.705 1.00 43.22 205 PHE A C 1
ATOM 1584 O O . PHE A 1 205 ? -7.751 19.742 15.995 1.00 43.22 205 PHE A O 1
ATOM 1591 N N . PHE A 1 206 ? -7.941 21.537 14.654 1.00 37.91 206 PHE A N 1
ATOM 1592 C CA . PHE A 1 206 ? -6.796 21.191 13.809 1.00 37.91 206 PHE A CA 1
ATOM 1593 C C . PHE A 1 206 ? -5.482 21.221 14.606 1.00 37.91 206 PHE A C 1
ATOM 1595 O O . PHE A 1 206 ? -4.676 20.300 14.498 1.00 37.91 206 PHE A O 1
ATOM 1602 N N . TYR A 1 207 ? -5.300 22.225 15.472 1.00 31.19 207 TYR A N 1
ATOM 1603 C CA . TYR A 1 207 ? -4.118 22.346 16.332 1.00 31.19 207 TYR A CA 1
ATOM 1604 C C . TYR A 1 207 ? -4.010 21.235 17.386 1.00 31.19 207 TYR A C 1
ATOM 1606 O O . TYR A 1 207 ? -2.924 20.698 17.573 1.00 31.19 207 TYR A O 1
ATOM 1614 N N . VAL A 1 208 ? -5.108 20.839 18.040 1.00 33.38 208 VAL A N 1
ATOM 1615 C CA . VAL A 1 208 ? -5.079 19.776 19.067 1.00 33.38 208 VAL A CA 1
ATOM 1616 C C . VAL A 1 208 ? -4.705 18.416 18.466 1.00 33.38 208 VAL A C 1
ATOM 1618 O O . VAL A 1 208 ? -3.949 17.664 19.076 1.00 33.38 208 VAL A O 1
ATOM 1621 N N . LYS A 1 209 ? -5.155 18.110 17.242 1.00 32.16 209 LYS A N 1
ATOM 1622 C CA . LYS A 1 209 ? -4.787 16.853 16.567 1.00 32.16 209 LYS A CA 1
ATOM 1623 C C . LYS A 1 209 ? -3.356 16.864 16.010 1.00 32.16 209 LYS A C 1
ATOM 1625 O O . LYS A 1 209 ? -2.743 15.807 15.922 1.00 32.16 209 LYS A O 1
ATOM 1630 N N . ILE A 1 210 ? -2.821 18.039 15.662 1.00 32.97 210 ILE A N 1
ATOM 1631 C CA . ILE A 1 210 ? -1.403 18.219 15.300 1.00 32.97 210 ILE A CA 1
ATOM 1632 C C . ILE A 1 210 ? -0.503 18.056 16.533 1.00 32.97 210 ILE A C 1
ATOM 1634 O O . ILE A 1 210 ? 0.556 17.449 16.426 1.00 32.97 210 ILE A O 1
ATOM 1638 N N . PHE A 1 211 ? -0.942 18.519 17.708 1.00 27.09 211 PHE A N 1
ATOM 1639 C CA . PHE A 1 211 ? -0.184 18.395 18.958 1.00 27.09 211 PHE A CA 1
ATOM 1640 C C . PHE A 1 211 ? -0.082 16.948 19.471 1.00 27.09 211 PHE A C 1
ATOM 1642 O O . PHE A 1 211 ? 0.887 16.605 20.130 1.00 27.09 211 PHE A O 1
ATOM 1649 N N . PHE A 1 212 ? -1.045 16.087 19.124 1.00 29.08 212 PHE A N 1
ATOM 1650 C CA . PHE A 1 212 ? -1.005 14.642 19.403 1.00 29.08 212 PHE A CA 1
ATOM 1651 C C . PHE A 1 212 ? -0.244 13.819 18.346 1.00 29.08 212 PHE A C 1
ATOM 1653 O O . PHE A 1 212 ? -0.231 12.592 18.418 1.00 29.08 212 PHE A O 1
ATOM 1660 N N . LYS A 1 213 ? 0.350 14.476 17.340 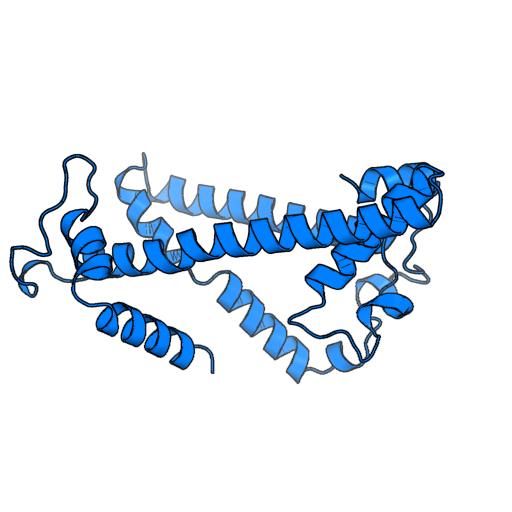1.00 30.72 213 LYS A N 1
ATOM 1661 C CA . LYS A 1 213 ? 1.131 13.839 16.268 1.00 30.72 213 LYS A CA 1
ATOM 1662 C C . LYS A 1 213 ? 2.604 14.284 16.265 1.00 30.72 213 LYS A C 1
ATOM 1664 O O . LYS A 1 213 ? 3.241 14.263 15.211 1.00 30.72 213 LYS A O 1
ATOM 1669 N N . ILE A 1 214 ? 3.108 14.683 17.433 1.00 33.19 214 ILE A N 1
ATOM 1670 C CA . ILE A 1 214 ? 4.532 14.783 17.793 1.00 33.19 214 ILE A CA 1
ATOM 1671 C C . ILE A 1 214 ? 4.772 13.722 18.863 1.00 33.19 214 ILE A C 1
ATOM 1673 O O . ILE A 1 214 ? 5.790 13.009 18.746 1.00 33.19 214 ILE A O 1
#

Nearest PDB structures (foldseek):
  4ebu-assembly1_A-2  TM=9.858E-01  e=5.616E+00  Oceanicola granulosus HTCC2516
  2abs-assembly1_A  TM=9.565E-01  e=6.631E+00  Toxoplasma gondii

Organism: NCBI:txid2759855